Protein AF-0000000080390486 (afdb_homodimer)

Nearest PDB structures (foldseek):
  8gxs-assembly1_EA  TM=6.233E-01  e=1.167E-03  Homo sapiens
  5gpy-assembly1_A  TM=6.481E-01  e=5.503E-03  Homo sapiens
  6kf9-assembly1_G  TM=5.412E-01  e=1.495E-03  Thermococcus kodakarensis KOD1
  7nw0-assembly1_W  TM=5.546E-01  e=2.309E-03  Homo sapiens
  8s55-assembly1_W  TM=5.532E-01  e=2.614E-03  Homo sapiens

Structure (mmCIF, N/CA/C/O backbone):
data_AF-0000000080390486-model_v1
#
loop_
_entity.id
_entity.type
_entity.pdbx_description
1 polymer 'Putative transcriptional regulator'
#
loop_
_atom_site.group_PDB
_atom_site.id
_atom_site.type_symbol
_atom_site.label_atom_id
_atom_site.label_alt_id
_atom_site.label_comp_id
_atom_site.label_asym_id
_atom_site.label_entity_id
_atom_site.label_seq_id
_atom_site.pdbx_PDB_ins_code
_atom_site.Cartn_x
_atom_site.Cartn_y
_atom_site.Cartn_z
_atom_site.occupancy
_atom_site.B_iso_or_equiv
_atom_site.auth_seq_id
_atom_site.auth_comp_id
_atom_site.auth_asym_id
_atom_site.auth_atom_id
_atom_site.pdbx_PDB_model_num
ATOM 1 N N . MET A 1 1 ? -1.992 14.68 -7.879 1 49.66 1 MET A N 1
ATOM 2 C CA . MET A 1 1 ? -1.358 15.906 -8.344 1 49.66 1 MET A CA 1
ATOM 3 C C . MET A 1 1 ? 0.161 15.805 -8.258 1 49.66 1 MET A C 1
ATOM 5 O O . MET A 1 1 ? 0.701 15.336 -7.258 1 49.66 1 MET A O 1
ATOM 9 N N . ARG A 1 2 ? 0.87 15.805 -9.391 1 59.84 2 ARG A N 1
ATOM 10 C CA . ARG A 1 2 ? 2.328 15.789 -9.344 1 59.84 2 ARG A CA 1
ATOM 11 C C . ARG A 1 2 ? 2.859 16.891 -8.438 1 59.84 2 ARG A C 1
ATOM 13 O O . ARG A 1 2 ? 2.494 18.062 -8.594 1 59.84 2 ARG A O 1
ATOM 20 N N . GLU A 1 3 ? 3.328 16.516 -7.281 1 79.75 3 GLU A N 1
ATOM 21 C CA . GLU A 1 3 ? 3.902 17.531 -6.406 1 79.75 3 GLU A CA 1
ATOM 22 C C . GLU A 1 3 ? 5.016 18.312 -7.113 1 79.75 3 GLU A C 1
ATOM 24 O O . GLU A 1 3 ? 5.738 17.75 -7.941 1 79.75 3 GLU A O 1
ATOM 29 N N . LYS A 1 4 ? 4.98 19.609 -6.91 1 84.94 4 LYS A N 1
ATOM 30 C CA . LYS A 1 4 ? 5.938 20.5 -7.555 1 84.94 4 LYS A CA 1
ATOM 31 C C . LYS A 1 4 ? 7.352 20.25 -7.039 1 84.94 4 LYS A C 1
ATOM 33 O O . LYS A 1 4 ? 7.551 19.984 -5.852 1 84.94 4 LYS A O 1
ATOM 38 N N . LYS A 1 5 ? 8.266 20.359 -7.945 1 92.94 5 LYS A N 1
ATOM 39 C CA . LYS A 1 5 ? 9.68 20.25 -7.609 1 92.94 5 LYS A CA 1
ATOM 40 C C . LYS A 1 5 ? 10.141 21.453 -6.785 1 92.94 5 LYS A C 1
ATOM 42 O O . LYS A 1 5 ? 9.93 22.609 -7.184 1 92.94 5 LYS A O 1
ATOM 47 N N . PRO A 1 6 ? 10.703 21.234 -5.715 1 94.88 6 PRO A N 1
ATOM 48 C CA . PRO A 1 6 ? 11.289 22.359 -4.977 1 94.88 6 PRO A CA 1
ATOM 49 C C . PRO A 1 6 ? 12.383 23.062 -5.762 1 94.88 6 PRO A C 1
ATOM 51 O O . PRO A 1 6 ? 13.148 22.422 -6.496 1 94.88 6 PRO A O 1
ATOM 54 N N . THR A 1 7 ? 12.609 24.344 -5.527 1 89.69 7 THR A N 1
ATOM 55 C CA . THR A 1 7 ? 13.5 25.188 -6.316 1 89.69 7 THR A CA 1
ATOM 56 C C . THR A 1 7 ? 14.961 24.844 -6.02 1 89.69 7 THR A C 1
ATOM 58 O O . THR A 1 7 ? 15.82 24.984 -6.887 1 89.69 7 THR A O 1
ATOM 61 N N . GLY A 1 8 ? 15.242 24.344 -4.969 1 94.38 8 GLY A N 1
ATOM 62 C CA . GLY A 1 8 ? 16.625 24.109 -4.57 1 94.38 8 GLY A CA 1
ATOM 63 C C . GLY A 1 8 ? 17.125 22.734 -4.93 1 94.38 8 GLY A C 1
ATOM 64 O O . GLY A 1 8 ? 18.25 22.359 -4.586 1 94.38 8 GLY A O 1
ATOM 65 N N . MET A 1 9 ? 16.328 22.047 -5.711 1 95.25 9 MET A N 1
ATOM 66 C CA . MET A 1 9 ? 16.719 20.672 -5.996 1 95.25 9 MET A CA 1
ATOM 67 C C . MET A 1 9 ? 17.062 20.484 -7.473 1 95.25 9 MET A C 1
ATOM 69 O O . MET A 1 9 ? 16.375 21.031 -8.336 1 95.25 9 MET A O 1
ATOM 73 N N . SER A 1 10 ? 18.109 19.734 -7.66 1 96 10 SER A N 1
ATOM 74 C CA . SER A 1 10 ? 18.453 19.375 -9.031 1 96 10 SER A CA 1
ATOM 75 C C . SER A 1 10 ? 17.438 18.406 -9.617 1 96 10 SER A C 1
ATOM 77 O O . SER A 1 10 ? 16.609 17.844 -8.891 1 96 10 SER A O 1
ATOM 79 N N . GLU A 1 11 ? 17.516 18.219 -10.961 1 96.19 11 GLU A N 1
ATOM 80 C CA . GLU A 1 11 ? 16.641 17.25 -11.617 1 96.19 11 GLU A CA 1
ATOM 81 C C . GLU A 1 11 ? 16.891 15.836 -11.109 1 96.19 11 GLU A C 1
ATOM 83 O O . GLU A 1 11 ? 15.953 15.062 -10.906 1 96.19 11 GLU A O 1
ATOM 88 N N . LYS A 1 12 ? 18.125 15.539 -10.922 1 96.5 12 LYS A N 1
ATOM 89 C CA . LYS A 1 12 ? 18.484 14.211 -10.43 1 96.5 12 LYS A CA 1
ATOM 90 C C . LYS A 1 12 ? 17.969 13.992 -9.016 1 96.5 12 LYS A C 1
ATOM 92 O O . LYS A 1 12 ? 17.406 12.93 -8.719 1 96.5 12 LYS A O 1
ATOM 97 N N . GLU A 1 13 ? 18.125 15 -8.258 1 96.69 13 GLU A N 1
ATOM 98 C CA . GLU A 1 13 ? 17.625 14.898 -6.891 1 96.69 13 GLU A CA 1
ATOM 99 C C . GLU A 1 13 ? 16.109 14.719 -6.867 1 96.69 13 GLU A C 1
ATOM 101 O O . GLU A 1 13 ? 15.586 13.906 -6.102 1 96.69 13 GLU A O 1
ATOM 106 N N . TYR A 1 14 ? 15.477 15.469 -7.668 1 97.62 14 TYR A N 1
ATOM 107 C CA . TYR A 1 14 ? 14.023 15.406 -7.656 1 97.62 14 TYR A CA 1
ATOM 108 C C . TYR A 1 14 ? 13.531 14.078 -8.219 1 97.62 14 TYR A C 1
ATOM 110 O O . TYR A 1 14 ? 12.508 13.555 -7.785 1 97.62 14 TYR A O 1
ATOM 118 N N . GLU A 1 15 ? 14.289 13.508 -9.133 1 97.75 15 GLU A N 1
ATOM 119 C CA . GLU A 1 15 ? 13.953 12.172 -9.617 1 97.75 15 GLU A CA 1
ATOM 120 C C . GLU A 1 15 ? 14.055 11.141 -8.5 1 97.75 15 GLU A C 1
ATOM 122 O O . GLU A 1 15 ? 13.227 10.234 -8.414 1 97.75 15 GLU A O 1
ATOM 127 N N . ILE A 1 16 ? 15.008 11.281 -7.668 1 98 16 ILE A N 1
ATOM 128 C CA . ILE A 1 16 ? 15.156 10.414 -6.5 1 98 16 ILE A CA 1
ATOM 129 C C . ILE A 1 16 ? 13.914 10.523 -5.621 1 98 16 ILE A C 1
ATOM 131 O O . ILE A 1 16 ? 13.352 9.516 -5.195 1 98 16 ILE A O 1
ATOM 135 N N . VAL A 1 17 ? 13.43 11.758 -5.453 1 98.38 17 VAL A N 1
ATOM 136 C CA . VAL A 1 17 ? 12.25 12.008 -4.629 1 98.38 17 VAL A CA 1
ATOM 137 C C . VAL A 1 17 ? 11.047 11.289 -5.223 1 98.38 17 VAL A C 1
ATOM 139 O O . VAL A 1 17 ? 10.336 10.578 -4.516 1 98.38 17 VAL A O 1
ATOM 142 N N . GLU A 1 18 ? 10.891 11.414 -6.492 1 97.94 18 GLU A N 1
ATOM 143 C CA . GLU A 1 18 ? 9.734 10.828 -7.164 1 97.94 18 GLU A CA 1
ATOM 144 C C . GLU A 1 18 ? 9.758 9.305 -7.074 1 97.94 18 GLU A C 1
ATOM 146 O O . GLU A 1 18 ? 8.727 8.68 -6.836 1 97.94 18 GLU A O 1
ATOM 151 N N . LEU A 1 19 ? 10.883 8.758 -7.227 1 98.19 19 LEU A N 1
ATOM 152 C CA . LEU A 1 19 ? 11.008 7.305 -7.172 1 98.19 19 LEU A CA 1
ATOM 153 C C . LEU A 1 19 ? 10.797 6.797 -5.75 1 98.19 19 LEU A C 1
ATOM 155 O O . LEU A 1 19 ? 10.133 5.777 -5.547 1 98.19 19 LEU A O 1
ATOM 159 N N . LEU A 1 20 ? 11.273 7.508 -4.797 1 98 20 LEU A N 1
ATOM 160 C CA . LEU A 1 20 ? 11.055 7.129 -3.404 1 98 20 LEU A CA 1
ATOM 161 C C . LEU A 1 20 ? 9.578 7.207 -3.039 1 98 20 LEU A C 1
ATOM 163 O O . LEU A 1 20 ? 9.07 6.352 -2.312 1 98 20 LEU A O 1
ATOM 167 N N . ARG A 1 21 ? 8.938 8.234 -3.557 1 97.81 21 ARG A N 1
ATOM 168 C CA . ARG A 1 21 ? 7.504 8.391 -3.32 1 97.81 21 ARG A CA 1
ATOM 169 C C . ARG A 1 21 ? 6.723 7.211 -3.885 1 97.81 21 ARG A C 1
ATOM 171 O O . ARG A 1 21 ? 5.773 6.73 -3.256 1 97.81 21 ARG A O 1
ATOM 178 N N . LYS A 1 22 ? 7.137 6.73 -4.973 1 96.75 22 LYS A N 1
ATOM 179 C CA . LYS A 1 22 ? 6.488 5.578 -5.59 1 96.75 22 LYS A CA 1
ATOM 180 C C . LYS A 1 22 ? 6.719 4.309 -4.77 1 96.75 22 LYS A C 1
ATOM 182 O O . LYS A 1 22 ? 6.004 3.318 -4.938 1 96.75 22 LYS A O 1
ATOM 187 N N . LEU A 1 23 ? 7.6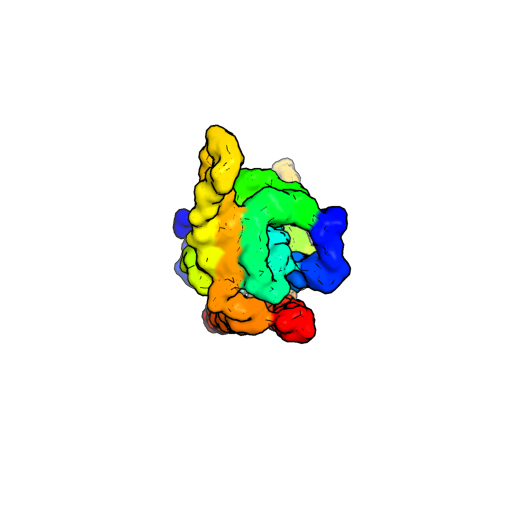99 4.332 -3.895 1 96 23 LEU A N 1
ATOM 188 C CA . LEU A 1 23 ? 7.992 3.213 -3.006 1 96 23 LEU A CA 1
ATOM 189 C C . LEU A 1 23 ? 7.328 3.408 -1.647 1 96 23 LEU A C 1
ATOM 191 O O . LEU A 1 23 ? 7.691 2.744 -0.673 1 96 23 LEU A O 1
ATOM 195 N N . ASP A 1 24 ? 6.445 4.348 -1.526 1 92.88 24 ASP A N 1
ATOM 196 C CA . ASP A 1 24 ? 5.625 4.645 -0.356 1 92.88 24 ASP A CA 1
ATOM 197 C C . ASP A 1 24 ? 6.465 5.246 0.768 1 92.88 24 ASP A C 1
ATOM 199 O O . ASP A 1 24 ? 6.191 5.012 1.947 1 92.88 24 ASP A O 1
ATOM 203 N N . ILE A 1 25 ? 7.508 5.879 0.398 1 96.94 25 ILE A N 1
ATOM 204 C CA . ILE A 1 25 ? 8.242 6.703 1.349 1 96.94 25 ILE A CA 1
ATOM 205 C C . ILE A 1 25 ? 7.598 8.086 1.443 1 96.94 25 ILE A C 1
ATOM 207 O O . ILE A 1 25 ? 7.277 8.703 0.423 1 96.94 25 ILE A O 1
ATOM 211 N N . ASN A 1 26 ? 7.34 8.453 2.674 1 96.81 26 ASN A N 1
ATOM 212 C CA . ASN A 1 26 ? 6.645 9.734 2.818 1 96.81 26 ASN A CA 1
ATOM 213 C C . ASN A 1 26 ? 7.473 10.891 2.266 1 96.81 26 ASN A C 1
ATOM 215 O O . ASN A 1 26 ? 8.695 10.797 2.184 1 96.81 26 ASN A O 1
ATOM 219 N N . ARG A 1 27 ? 6.816 11.906 1.904 1 97.62 27 ARG A N 1
ATOM 220 C CA . ARG A 1 27 ? 7.414 12.992 1.132 1 97.62 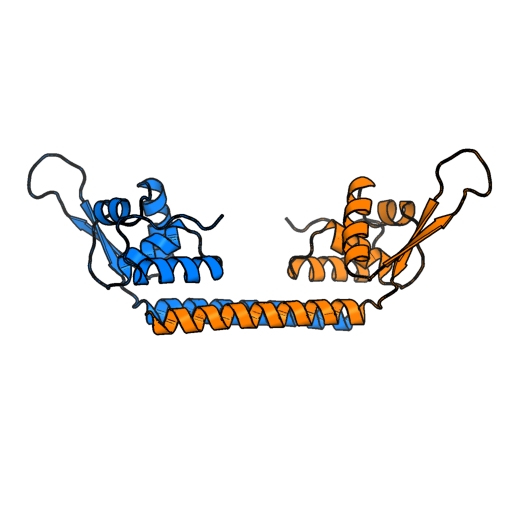27 ARG A CA 1
ATOM 221 C C . ARG A 1 27 ? 8.531 13.672 1.916 1 97.62 27 ARG A C 1
ATOM 223 O O . ARG A 1 27 ? 9.625 13.891 1.39 1 97.62 27 ARG A O 1
ATOM 230 N N . PRO A 1 28 ? 8.414 13.984 3.209 1 98.38 28 PRO A N 1
ATOM 231 C CA . PRO A 1 28 ? 9.516 14.633 3.932 1 98.38 28 PRO A CA 1
ATOM 232 C C . PRO A 1 28 ? 10.773 13.781 3.979 1 98.38 28 PRO A C 1
ATOM 234 O O . PRO A 1 28 ? 11.883 14.297 3.824 1 98.38 28 PRO A O 1
ATOM 237 N N . VAL A 1 29 ? 10.562 12.516 4.145 1 98.56 29 VAL A N 1
ATOM 238 C CA . VAL A 1 29 ? 11.703 11.609 4.191 1 98.56 29 VAL A CA 1
ATOM 239 C C . VAL A 1 29 ? 12.367 11.539 2.818 1 98.56 29 VAL A C 1
ATOM 241 O O . VAL A 1 29 ? 13.594 11.609 2.711 1 98.56 29 VAL A O 1
ATOM 244 N N . ALA A 1 30 ? 11.578 11.516 1.788 1 98.5 30 ALA A N 1
ATOM 245 C CA . ALA A 1 30 ? 12.102 11.461 0.424 1 98.5 30 ALA A CA 1
ATOM 246 C C . ALA A 1 30 ? 12.898 12.719 0.091 1 98.5 30 ALA A C 1
ATOM 248 O O . ALA A 1 30 ? 14.008 12.633 -0.444 1 98.5 30 ALA A O 1
ATOM 249 N N . LEU A 1 31 ? 12.375 13.828 0.431 1 98.5 31 LEU A N 1
ATOM 250 C CA . LEU A 1 31 ? 13.016 15.109 0.146 1 98.5 31 LEU A CA 1
ATOM 251 C C . LEU A 1 31 ? 14.328 15.242 0.911 1 98.5 31 LEU A C 1
ATOM 253 O O . LEU A 1 31 ? 15.344 15.641 0.34 1 98.5 31 LEU A O 1
ATOM 257 N N . THR A 1 32 ? 14.297 14.883 2.146 1 98.38 32 THR A N 1
ATOM 258 C CA . THR A 1 32 ? 15.5 15.023 2.963 1 98.38 32 THR A CA 1
ATOM 259 C C . THR A 1 32 ? 16.594 14.062 2.494 1 98.38 32 THR A C 1
ATOM 261 O O . THR A 1 32 ? 17.766 14.438 2.422 1 98.38 32 THR A O 1
ATOM 264 N N . LEU A 1 33 ? 16.203 12.867 2.133 1 98.12 33 LEU A N 1
ATOM 265 C CA . LEU A 1 33 ? 17.156 11.891 1.625 1 98.12 33 LEU A CA 1
ATOM 266 C C . LEU A 1 33 ? 17.797 12.383 0.331 1 98.12 33 LEU A C 1
ATOM 268 O O . LEU A 1 33 ? 19 12.227 0.134 1 98.12 33 LEU A O 1
ATOM 272 N N . ALA A 1 34 ? 16.984 12.953 -0.473 1 98 34 ALA A N 1
ATOM 273 C CA . ALA A 1 34 ? 17.5 13.492 -1.724 1 98 34 ALA A CA 1
ATOM 274 C C . ALA A 1 34 ? 18.516 14.602 -1.458 1 98 34 ALA A C 1
ATOM 276 O O . ALA A 1 34 ? 19.578 14.648 -2.098 1 98 34 ALA A O 1
ATOM 277 N N . CYS A 1 35 ? 18.25 15.43 -0.517 1 97.62 35 CYS A N 1
ATOM 278 C CA . CYS A 1 35 ? 19.156 16.5 -0.151 1 97.62 35 CYS A CA 1
ATOM 279 C C . CYS A 1 35 ? 20.5 15.945 0.332 1 97.62 35 CYS A C 1
ATOM 281 O O . CYS A 1 35 ? 21.547 16.531 0.082 1 97.62 35 CYS A O 1
ATOM 283 N N . LEU A 1 36 ? 20.422 14.781 0.949 1 97.56 36 LEU A N 1
ATOM 284 C CA . LEU A 1 36 ? 21.609 14.195 1.581 1 97.56 36 LEU A CA 1
ATOM 285 C C . LEU A 1 36 ? 22.328 13.258 0.621 1 97.56 36 LEU A C 1
ATOM 287 O O . LEU A 1 36 ? 23.406 12.758 0.931 1 97.56 36 LEU A O 1
ATOM 291 N N . SER A 1 37 ? 21.797 13.062 -0.538 1 95.75 37 SER A N 1
ATOM 292 C CA . SER A 1 37 ? 22.234 11.984 -1.423 1 95.75 37 SER A CA 1
ATOM 293 C C . SER A 1 37 ? 23.656 12.211 -1.922 1 95.75 37 SER A C 1
ATOM 295 O O . SER A 1 37 ? 24.344 11.258 -2.314 1 95.75 37 SER A O 1
ATOM 297 N N . SER A 1 38 ? 24.141 13.398 -1.883 1 91.19 38 SER A N 1
ATOM 298 C CA . SER A 1 38 ? 25.5 13.695 -2.322 1 91.19 38 SER A CA 1
ATOM 299 C C . SER A 1 38 ? 26.531 13.141 -1.344 1 91.19 38 SER A C 1
ATOM 301 O O . SER A 1 38 ? 27.703 13.008 -1.684 1 91.19 38 SER A O 1
ATOM 303 N N . GLY A 1 39 ? 26.141 12.93 -0.1 1 93.06 39 GLY A N 1
ATOM 304 C CA . GLY A 1 39 ? 27.031 12.461 0.941 1 93.06 39 GLY A CA 1
ATOM 305 C C . GLY A 1 39 ? 27.672 13.586 1.729 1 93.06 39 GLY A C 1
ATOM 306 O O . GLY A 1 39 ? 28.391 13.344 2.703 1 93.06 39 GLY A O 1
ATOM 307 N N . GLU A 1 40 ? 27.391 14.828 1.359 1 94.44 40 GLU A N 1
ATOM 308 C CA . GLU A 1 40 ? 27.984 15.977 2.043 1 94.44 40 GLU A CA 1
ATOM 309 C C . GLU A 1 40 ? 27.203 16.312 3.314 1 94.44 40 GLU A C 1
ATOM 311 O O . GLU A 1 40 ? 26.016 15.992 3.43 1 94.44 40 GLU A O 1
ATOM 316 N N . GLU A 1 41 ? 27.922 16.844 4.207 1 97.31 41 GLU A N 1
ATOM 317 C CA . GLU A 1 41 ? 27.281 17.359 5.414 1 97.31 41 GLU A CA 1
ATOM 318 C C . GLU A 1 41 ? 26.531 18.656 5.129 1 97.31 41 GLU A C 1
ATOM 320 O O . GLU A 1 41 ? 27.062 19.562 4.484 1 97.31 41 GLU A O 1
ATOM 325 N N . ILE A 1 42 ? 25.312 18.734 5.578 1 97.06 42 ILE A N 1
ATOM 326 C CA . ILE A 1 42 ? 24.5 19.906 5.309 1 97.06 42 ILE A CA 1
ATOM 327 C C . ILE A 1 42 ? 23.719 20.312 6.566 1 97.06 42 ILE A C 1
ATOM 329 O O . ILE A 1 42 ? 23.484 19.469 7.438 1 97.06 42 ILE A O 1
ATOM 333 N N . THR A 1 43 ? 23.359 21.609 6.637 1 96.81 43 THR A N 1
ATOM 334 C CA . THR A 1 43 ? 22.641 22.109 7.809 1 96.81 43 THR A CA 1
ATOM 335 C C . THR A 1 43 ? 21.141 21.906 7.637 1 96.81 43 THR A C 1
ATOM 337 O O . THR A 1 43 ? 20.656 21.75 6.516 1 96.81 43 THR A O 1
ATOM 340 N N . SER A 1 44 ? 20.406 21.953 8.75 1 96.5 44 SER A N 1
ATOM 341 C CA . SER A 1 44 ? 18.938 21.922 8.719 1 96.5 44 SER A CA 1
ATOM 342 C C . SER A 1 44 ? 18.391 23.047 7.852 1 96.5 44 SER A C 1
ATOM 344 O O . SER A 1 44 ? 17.469 22.828 7.066 1 96.5 44 SER A O 1
ATOM 346 N N . ARG A 1 45 ? 19.031 24.141 7.922 1 95.94 45 ARG A N 1
ATOM 347 C CA . ARG A 1 45 ? 18.594 25.312 7.168 1 95.94 45 ARG A CA 1
ATOM 348 C C . ARG A 1 45 ? 18.719 25.078 5.664 1 95.94 45 ARG A C 1
ATOM 350 O O . ARG A 1 45 ? 17.828 25.453 4.895 1 95.94 45 ARG A O 1
ATOM 357 N N . GLU A 1 46 ? 19.781 24.516 5.316 1 97.06 46 GLU A N 1
ATOM 358 C CA . GLU A 1 46 ? 20 24.219 3.902 1 97.06 46 GLU A CA 1
ATOM 359 C C . GLU A 1 46 ? 18.969 23.219 3.391 1 97.06 46 GLU A C 1
ATOM 361 O O . GLU A 1 46 ? 18.469 23.344 2.271 1 97.06 46 GLU A O 1
ATOM 366 N N . ILE A 1 47 ? 18.609 22.281 4.215 1 98 47 ILE A N 1
ATOM 367 C CA . ILE A 1 47 ? 17.609 21.297 3.834 1 98 47 ILE A CA 1
ATOM 368 C C . ILE A 1 47 ? 16.25 21.984 3.654 1 98 47 ILE A C 1
ATOM 370 O O . ILE A 1 47 ? 15.547 21.734 2.674 1 98 47 ILE A O 1
ATOM 374 N N . GLU A 1 48 ? 15.914 22.844 4.582 1 98.06 48 GLU A N 1
ATOM 375 C CA . GLU A 1 48 ? 14.672 23.609 4.469 1 98.06 48 GLU A CA 1
ATOM 376 C C . GLU A 1 48 ? 14.625 24.391 3.16 1 98.06 48 GLU A C 1
ATOM 378 O O . GLU A 1 48 ? 13.648 24.312 2.416 1 98.06 48 GLU A O 1
ATOM 383 N N . LYS A 1 49 ? 15.727 24.984 2.859 1 97.44 49 LYS A N 1
ATOM 384 C CA . LYS A 1 49 ? 15.812 25.828 1.671 1 97.44 49 LYS A CA 1
ATOM 385 C C . LYS A 1 49 ? 15.719 25 0.397 1 97.44 49 LYS A C 1
ATOM 387 O O . LYS A 1 49 ? 14.969 25.328 -0.518 1 97.44 49 LYS A O 1
ATOM 392 N N . ASN A 1 50 ? 16.406 23.922 0.364 1 96.88 50 ASN A N 1
ATOM 393 C CA . ASN A 1 50 ? 16.5 23.094 -0.841 1 96.88 50 ASN A CA 1
ATOM 394 C C . ASN A 1 50 ? 15.219 22.312 -1.08 1 96.88 50 ASN A C 1
ATOM 396 O O . ASN A 1 50 ? 14.836 22.062 -2.227 1 96.88 50 ASN A O 1
ATOM 400 N N . SER A 1 51 ? 14.516 21.953 0.008 1 97.62 51 SER A N 1
ATOM 401 C CA . SER A 1 51 ? 13.391 21.031 -0.09 1 97.62 51 SER A CA 1
ATOM 402 C C . SER A 1 51 ? 12.062 21.766 0.059 1 97.62 51 SER A C 1
ATOM 404 O O . SER A 1 51 ? 11 21.203 -0.23 1 97.62 51 SER A O 1
ATOM 406 N N . SER A 1 52 ? 12.07 22.953 0.621 1 97.25 52 SER A N 1
ATOM 407 C CA . SER A 1 52 ? 10.891 23.75 0.939 1 97.25 52 SER A CA 1
ATOM 408 C C . SER A 1 52 ? 10.102 23.141 2.088 1 97.25 52 SER A C 1
ATOM 410 O O . SER A 1 52 ? 8.891 23.375 2.209 1 97.25 52 SER A O 1
ATOM 412 N N . LEU A 1 53 ? 10.75 22.297 2.824 1 98.25 53 LEU A N 1
ATOM 413 C CA . LEU A 1 53 ? 10.148 21.75 4.035 1 98.25 53 LEU A CA 1
ATOM 414 C C . LEU A 1 53 ? 10.273 22.734 5.195 1 98.25 53 LEU A C 1
ATOM 416 O O . LEU A 1 53 ? 11.234 23.5 5.27 1 98.25 53 LEU A O 1
ATOM 420 N N . ARG A 1 54 ? 9.258 22.625 6.129 1 98 54 ARG A N 1
ATOM 421 C CA . ARG A 1 54 ? 9.375 23.328 7.402 1 98 54 ARG A CA 1
ATOM 422 C C . ARG A 1 54 ? 10.234 22.547 8.391 1 98 54 ARG A C 1
ATOM 424 O O . ARG A 1 54 ? 10.398 21.344 8.242 1 98 54 ARG A O 1
ATOM 431 N N . GLN A 1 55 ? 10.633 23.297 9.32 1 96.81 55 GLN A N 1
ATOM 432 C CA . GLN A 1 55 ? 11.555 22.719 10.297 1 96.81 55 GLN A CA 1
ATOM 433 C C . GLN A 1 55 ? 10.945 21.516 10.992 1 96.81 55 GLN A C 1
ATOM 435 O O . GLN A 1 55 ? 11.602 20.484 11.148 1 96.81 55 GLN A O 1
ATOM 440 N N . PRO A 1 56 ? 9.711 21.531 11.391 1 97.75 56 PRO A N 1
ATOM 441 C CA . PRO A 1 56 ? 9.148 20.359 12.055 1 97.75 56 PRO A CA 1
ATOM 442 C C . PRO A 1 56 ? 9.125 19.125 11.148 1 97.75 56 PRO A C 1
ATOM 444 O O . PRO A 1 56 ? 9.297 18 11.617 1 97.75 56 PRO A O 1
ATOM 447 N N . GLU A 1 57 ? 8.914 19.344 9.859 1 98.31 57 GLU A N 1
ATOM 448 C CA . GLU A 1 57 ? 8.906 18.25 8.891 1 98.31 57 GLU A CA 1
ATOM 449 C C . GLU A 1 57 ? 10.305 17.656 8.719 1 98.31 57 GLU A C 1
ATOM 451 O O . GLU A 1 57 ? 10.461 16.438 8.664 1 98.31 57 GLU A O 1
ATOM 456 N N . VAL A 1 58 ? 11.266 18.578 8.703 1 98.25 58 VAL A N 1
ATOM 457 C CA . VAL A 1 58 ? 12.648 18.109 8.617 1 98.25 58 VAL A CA 1
ATOM 458 C C . VAL A 1 58 ? 12.984 17.281 9.852 1 98.25 58 VAL A C 1
ATOM 460 O O . VAL A 1 58 ? 13.594 16.203 9.742 1 98.25 58 VAL A O 1
ATOM 463 N N . SER A 1 59 ? 12.555 17.719 10.938 1 97.25 59 SER A N 1
ATOM 464 C CA . SER A 1 59 ? 12.836 17.047 12.203 1 97.25 59 SER A CA 1
ATOM 465 C C . SER A 1 59 ? 12.25 15.641 12.219 1 97.25 59 SER A C 1
ATOM 467 O O . SER A 1 59 ? 12.922 14.688 12.602 1 97.25 59 SER A O 1
ATOM 469 N N . ILE A 1 60 ? 11.078 15.523 11.812 1 98.06 60 ILE A N 1
ATOM 470 C CA . ILE A 1 60 ? 10.406 14.227 11.781 1 98.06 60 ILE A CA 1
ATOM 471 C C . ILE A 1 60 ? 11.117 13.305 10.797 1 98.06 60 ILE A C 1
ATOM 473 O O . ILE A 1 60 ? 11.359 12.133 11.094 1 98.06 60 ILE A O 1
ATOM 477 N N . ALA A 1 61 ? 11.484 13.844 9.664 1 98.5 61 ALA A N 1
ATOM 478 C CA . ALA A 1 61 ? 12.195 13.062 8.656 1 98.5 61 ALA A CA 1
ATOM 479 C C . ALA A 1 61 ? 13.539 12.586 9.18 1 98.5 61 ALA A C 1
ATOM 481 O O . ALA A 1 61 ? 13.922 11.43 8.969 1 98.5 61 ALA A O 1
ATOM 482 N N . MET A 1 62 ? 14.195 13.406 9.922 1 98 62 MET A N 1
ATOM 483 C CA . MET A 1 62 ? 15.508 13.062 10.445 1 98 62 MET A CA 1
ATOM 484 C C . MET A 1 62 ? 15.406 11.984 11.516 1 98 62 MET A C 1
ATOM 486 O O . MET A 1 62 ? 16.281 11.125 11.617 1 98 62 MET A O 1
ATOM 490 N N . ARG A 1 63 ? 14.391 12.07 12.242 1 97.62 63 ARG A N 1
ATOM 491 C CA . ARG A 1 63 ? 14.172 11.016 13.227 1 97.62 63 ARG A CA 1
ATOM 492 C C . ARG A 1 63 ? 14 9.664 12.547 1 97.62 63 ARG A C 1
ATOM 494 O O . ARG A 1 63 ? 14.586 8.664 12.977 1 97.62 63 ARG A O 1
ATOM 501 N N . TYR A 1 64 ? 13.234 9.664 11.547 1 98 64 TYR A N 1
ATOM 502 C CA . TYR A 1 64 ? 13.047 8.438 10.781 1 98 64 TYR A CA 1
ATOM 503 C C . TYR A 1 64 ? 14.375 7.914 10.242 1 98 64 TYR A C 1
ATOM 505 O O . TYR A 1 64 ? 14.672 6.723 10.367 1 98 64 TYR A O 1
ATOM 513 N N . LEU A 1 65 ? 15.203 8.781 9.633 1 98.25 65 LEU A N 1
ATOM 514 C CA . LEU A 1 65 ? 16.484 8.391 9.07 1 98.25 65 LEU A CA 1
ATOM 515 C C . LEU A 1 65 ? 17.438 7.906 10.156 1 98.25 65 LEU A C 1
ATOM 517 O O . LEU A 1 65 ? 18.172 6.934 9.961 1 98.25 65 LEU A O 1
ATOM 521 N N . LYS A 1 66 ? 17.375 8.594 11.242 1 97.94 66 LYS A N 1
ATOM 522 C CA . LYS A 1 66 ? 18.234 8.219 12.367 1 97.94 66 LYS A CA 1
ATOM 523 C C . LYS A 1 66 ? 17.844 6.848 12.914 1 97.94 66 LYS A C 1
ATOM 525 O O . LYS A 1 66 ? 18.703 6.012 13.188 1 97.94 66 LYS A O 1
ATOM 530 N N . ASP A 1 67 ? 16.578 6.621 13.039 1 97.25 67 ASP A N 1
ATOM 531 C CA . ASP A 1 67 ? 16.062 5.348 13.547 1 97.25 67 ASP A CA 1
ATOM 532 C C . ASP A 1 67 ? 16.484 4.191 12.633 1 97.25 67 ASP A C 1
ATOM 534 O O . ASP A 1 67 ? 16.609 3.053 13.086 1 97.25 67 ASP A O 1
ATOM 538 N N . ASN A 1 68 ? 16.766 4.531 11.383 1 97.12 68 ASN A N 1
ATOM 539 C CA . ASN A 1 68 ? 17.203 3.521 10.43 1 97.12 68 ASN A CA 1
ATOM 540 C C . ASN A 1 68 ? 18.719 3.494 10.297 1 97.12 68 ASN A C 1
ATOM 542 O O . ASN A 1 68 ? 19.266 2.805 9.438 1 97.12 68 ASN A O 1
ATOM 546 N N . ASN A 1 69 ? 19.422 4.293 11.008 1 97.44 69 ASN A N 1
ATOM 547 C CA . ASN A 1 69 ? 20.875 4.391 11.016 1 97.44 69 ASN A CA 1
ATOM 548 C C . ASN A 1 69 ? 21.406 4.863 9.672 1 97.44 69 ASN A C 1
ATOM 550 O O . ASN A 1 69 ? 22.438 4.371 9.203 1 97.44 69 ASN A O 1
ATOM 554 N N . TRP A 1 70 ? 20.719 5.758 9.109 1 98.31 70 TRP A N 1
ATOM 555 C CA . TRP A 1 70 ? 21.125 6.246 7.797 1 98.31 70 TRP A CA 1
ATOM 556 C C . TRP A 1 70 ? 21.844 7.59 7.914 1 98.31 70 TRP A C 1
ATOM 558 O O . TRP A 1 70 ? 22.625 7.961 7.035 1 98.31 70 TRP A O 1
ATOM 568 N N . VAL A 1 71 ? 21.641 8.312 9.008 1 98.44 71 VAL A N 1
ATOM 569 C CA . VAL A 1 71 ? 22.141 9.68 9.109 1 98.44 71 VAL A CA 1
ATOM 570 C C . VAL A 1 71 ? 22.844 9.875 10.453 1 98.44 71 VAL A C 1
ATOM 572 O O . VAL A 1 71 ? 22.469 9.258 11.453 1 98.44 71 VAL A O 1
ATOM 575 N N . ASP A 1 72 ? 23.812 10.656 10.43 1 97.44 72 ASP A N 1
ATOM 576 C CA . ASP A 1 72 ? 24.438 11.203 11.633 1 97.44 72 ASP A CA 1
ATOM 577 C C . ASP A 1 72 ? 24.016 12.656 11.844 1 97.44 72 ASP A C 1
ATOM 579 O O . ASP A 1 72 ? 23.891 13.422 10.883 1 97.44 72 ASP A O 1
ATOM 583 N N . ILE A 1 73 ? 23.797 12.969 13.055 1 96.5 73 ILE A N 1
ATOM 584 C CA . ILE A 1 73 ? 23.391 14.32 13.43 1 96.5 73 ILE A CA 1
ATOM 585 C C . ILE A 1 73 ? 24.422 14.906 14.406 1 96.5 73 ILE A C 1
ATOM 587 O O . ILE A 1 73 ? 24.719 14.305 15.438 1 96.5 73 ILE A O 1
ATOM 591 N N . ARG A 1 74 ? 24.938 16 14.008 1 95.19 74 ARG A N 1
ATOM 592 C CA . ARG A 1 74 ? 25.859 16.734 14.867 1 95.19 74 ARG A CA 1
ATOM 593 C C . ARG A 1 74 ? 25.359 18.156 15.125 1 95.19 74 ARG A C 1
ATOM 595 O O . ARG A 1 74 ? 24.531 18.672 14.375 1 95.19 74 ARG A O 1
ATOM 602 N N . GLU A 1 75 ? 25.797 18.719 16.234 1 94.69 75 GLU A N 1
ATOM 603 C CA . GLU A 1 75 ? 25.484 20.109 16.562 1 94.69 75 GLU A CA 1
ATOM 604 C C . GLU A 1 75 ? 26.75 20.938 16.688 1 94.69 75 GLU A C 1
ATOM 606 O O . GLU A 1 75 ? 27.766 20.469 17.203 1 94.69 75 GLU A O 1
ATOM 611 N N . GLU A 1 76 ? 26.688 22.078 16.078 1 92.25 76 GLU A N 1
ATOM 612 C CA . GLU A 1 76 ? 27.812 23.016 16.188 1 92.25 76 GLU A CA 1
ATOM 613 C C . GLU A 1 76 ? 27.359 24.344 16.766 1 92.25 76 GLU A C 1
ATOM 615 O O . GLU A 1 76 ? 26.359 24.906 16.344 1 92.25 76 GLU A O 1
ATOM 620 N N . LYS A 1 77 ? 28.172 24.719 17.781 1 88.38 77 LYS A N 1
ATOM 621 C CA . LYS A 1 77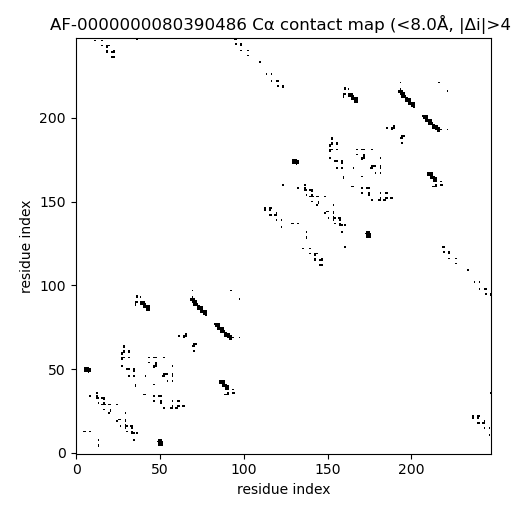 ? 27.891 26.016 18.375 1 88.38 77 LYS A CA 1
ATOM 622 C C . LYS A 1 77 ? 28.094 27.141 17.375 1 88.38 77 LYS A C 1
ATOM 624 O O . LYS A 1 77 ? 29.031 27.094 16.562 1 88.38 77 LYS A O 1
ATOM 629 N N . LYS A 1 78 ? 27.203 28 17.516 1 81.94 78 LYS A N 1
ATOM 630 C CA . LYS A 1 78 ? 27.406 29.156 16.641 1 81.94 78 LYS A CA 1
ATOM 631 C C . LYS A 1 78 ? 28.641 29.938 17.047 1 81.94 78 LYS A C 1
ATOM 633 O O . LYS A 1 78 ? 28.906 30.141 18.25 1 81.94 78 LYS A O 1
ATOM 638 N N . THR A 1 79 ? 29.734 30.016 16.141 1 71.75 79 THR A N 1
ATOM 639 C CA . THR A 1 79 ? 30.984 30.703 16.438 1 71.75 79 THR A CA 1
ATOM 640 C C . THR A 1 79 ? 30.703 32.094 17.031 1 71.75 79 THR A C 1
ATOM 642 O O . THR A 1 79 ? 31.406 32.531 17.953 1 71.75 79 THR A O 1
ATOM 645 N N . GLU A 1 80 ? 29.859 32.844 16.422 1 67.44 80 GLU A N 1
ATOM 646 C CA . GLU A 1 80 ? 29.578 34.188 16.875 1 67.44 80 GLU A CA 1
ATOM 647 C C . GLU A 1 80 ? 28.094 34.344 17.188 1 67.44 80 GLU A C 1
ATOM 649 O O . GLU A 1 80 ? 27.234 33.906 16.422 1 67.44 80 GLU A O 1
ATOM 654 N N . GLY A 1 81 ? 27.766 35 18.438 1 65.44 81 GLY A N 1
ATOM 655 C CA . GLY A 1 81 ? 26.438 35.469 18.75 1 65.44 81 GLY A CA 1
ATOM 656 C C . GLY A 1 81 ? 25.656 34.5 19.625 1 65.44 81 GLY A C 1
ATOM 657 O O . GLY A 1 81 ? 26.156 33.438 20.016 1 65.44 81 GLY A O 1
ATOM 658 N N . LYS A 1 82 ? 24.656 34.938 20.094 1 74.56 82 LYS A N 1
ATOM 659 C CA . LYS A 1 82 ? 23.656 34.281 20.922 1 74.56 82 LYS A CA 1
ATOM 660 C C . LYS A 1 82 ? 22.734 33.406 20.062 1 74.56 82 LYS A C 1
ATOM 662 O O . LYS A 1 82 ? 22.5 33.719 18.891 1 74.56 82 LYS A O 1
ATOM 667 N N . GLY A 1 83 ? 22.656 32.156 20.172 1 80.44 83 GLY A N 1
ATOM 668 C CA . GLY A 1 83 ? 21.641 31.406 19.484 1 80.44 83 GLY A CA 1
ATOM 669 C C . GLY A 1 83 ? 21.781 29.906 19.656 1 80.44 83 GLY A C 1
ATOM 670 O O . GLY A 1 83 ? 22.75 29.438 20.281 1 80.44 83 GLY A O 1
ATOM 671 N N . ARG A 1 84 ? 20.766 29.312 19.156 1 87.25 84 ARG A N 1
ATOM 672 C CA . ARG A 1 84 ? 20.734 27.859 19.25 1 87.25 84 ARG A CA 1
ATOM 673 C C . ARG A 1 84 ? 21.797 27.234 18.359 1 87.25 84 ARG A C 1
ATOM 675 O O . ARG A 1 84 ? 22.125 27.766 17.297 1 87.25 84 ARG A O 1
ATOM 682 N N . PRO A 1 85 ? 22.406 26.188 18.844 1 91.94 85 PRO A N 1
ATOM 683 C CA . PRO A 1 85 ? 23.359 25.469 17.984 1 91.94 85 PRO A CA 1
ATOM 684 C C . PRO A 1 85 ? 22.75 25.078 16.641 1 91.94 85 PRO A C 1
ATOM 686 O O . PRO A 1 85 ? 21.547 24.891 16.531 1 91.94 85 PRO A O 1
ATOM 689 N N . VAL A 1 86 ? 23.641 25 15.648 1 92.88 86 VAL A N 1
ATOM 690 C CA . VAL A 1 86 ? 23.234 24.594 14.305 1 92.88 86 VAL A CA 1
ATOM 691 C C . VAL A 1 86 ? 23.344 23.078 14.172 1 92.88 86 VAL A C 1
ATOM 693 O O . VAL A 1 86 ? 24.344 22.484 14.555 1 92.88 86 VAL A O 1
ATOM 696 N N . LYS A 1 87 ? 22.266 22.516 13.641 1 95.44 87 LYS A N 1
ATOM 697 C CA . LYS A 1 87 ? 22.297 21.078 13.383 1 95.44 87 LYS A CA 1
ATOM 698 C C . LYS A 1 87 ? 22.875 20.781 12.008 1 95.44 87 LYS A C 1
ATOM 700 O O . LYS A 1 87 ? 22.531 21.438 11.023 1 95.44 87 LYS A O 1
ATOM 705 N N . LEU A 1 88 ? 23.766 19.734 12.031 1 97.25 88 LEU A N 1
ATOM 706 C CA . LEU A 1 88 ? 24.375 19.25 10.797 1 97.25 88 LEU A CA 1
ATOM 707 C C . LEU A 1 88 ? 24.047 17.781 10.578 1 97.25 88 LEU A C 1
ATOM 709 O O . LEU A 1 88 ? 24.047 16.984 11.516 1 97.25 88 LEU A O 1
ATOM 713 N N . TYR A 1 89 ? 23.781 17.469 9.258 1 98.12 89 TYR A N 1
ATOM 714 C CA . TYR A 1 89 ? 23.375 16.109 8.898 1 98.12 89 TYR A CA 1
ATOM 715 C C . TYR A 1 89 ? 24.25 15.555 7.793 1 98.12 89 TYR A C 1
ATOM 717 O O . TYR A 1 89 ? 24.625 16.266 6.863 1 98.12 89 TYR A O 1
ATOM 725 N N . ARG A 1 90 ? 24.547 14.281 7.902 1 97.75 90 ARG A N 1
ATOM 726 C CA . ARG A 1 90 ? 25.25 13.57 6.848 1 97.75 90 ARG A CA 1
ATOM 727 C C . ARG A 1 90 ? 24.828 12.102 6.797 1 97.75 90 ARG A C 1
ATOM 729 O O . ARG A 1 90 ? 24.641 11.469 7.84 1 97.75 90 ARG A O 1
ATOM 736 N N . LEU A 1 91 ? 24.75 11.594 5.566 1 97.56 91 LEU A N 1
ATOM 737 C CA . LEU A 1 91 ? 24.484 10.164 5.434 1 97.56 91 LEU A CA 1
ATOM 738 C C . LEU A 1 91 ? 25.656 9.352 5.961 1 97.56 91 LEU A C 1
ATOM 740 O O . LEU A 1 91 ? 26.812 9.633 5.641 1 97.56 91 LEU A O 1
ATOM 744 N N . VAL A 1 92 ? 25.359 8.406 6.797 1 97.44 92 VAL A N 1
ATOM 745 C CA . VAL A 1 92 ? 26.391 7.484 7.25 1 97.44 92 VAL A CA 1
ATOM 746 C C . VAL A 1 92 ? 26.281 6.16 6.496 1 97.44 92 VAL A C 1
ATOM 748 O O . VAL A 1 92 ? 27.188 5.336 6.531 1 97.44 92 VAL A O 1
ATOM 751 N N . THR A 1 93 ? 25.172 5.91 5.891 1 97.25 93 THR A N 1
ATOM 752 C CA . THR A 1 93 ? 24.906 4.816 4.961 1 97.25 93 THR A CA 1
ATOM 753 C C . THR A 1 93 ? 24.75 5.344 3.537 1 97.25 93 THR A C 1
ATOM 755 O O . THR A 1 93 ? 23.891 6.199 3.279 1 97.25 93 THR A O 1
ATOM 758 N N . PRO A 1 94 ? 25.625 4.844 2.66 1 95.19 94 PRO A N 1
ATOM 759 C CA . PRO A 1 94 ? 25.5 5.332 1.284 1 95.19 94 PRO A CA 1
ATOM 760 C C . PRO A 1 94 ? 24.109 5.105 0.706 1 95.19 94 PRO A C 1
ATOM 762 O O . PRO A 1 94 ? 23.438 4.141 1.07 1 95.19 94 PRO A O 1
ATOM 765 N N . LEU A 1 95 ? 23.688 5.969 -0.195 1 96 95 LEU A N 1
ATOM 766 C CA . LEU A 1 95 ? 22.344 5.895 -0.784 1 96 95 LEU A CA 1
ATOM 767 C C . LEU A 1 95 ? 22.125 4.539 -1.442 1 96 95 LEU A C 1
ATOM 769 O O . LEU A 1 95 ? 21.031 3.969 -1.339 1 96 95 LEU A O 1
ATOM 773 N N . GLU A 1 96 ? 23.141 4.027 -2.105 1 95.5 96 GLU A N 1
ATOM 774 C CA . GLU A 1 96 ? 23.016 2.732 -2.764 1 95.5 96 GLU A CA 1
ATOM 775 C C . GLU A 1 96 ? 22.641 1.642 -1.765 1 95.5 96 GLU A C 1
ATOM 777 O O . GLU A 1 96 ? 21.859 0.744 -2.08 1 95.5 96 GLU A O 1
ATOM 782 N N . ASP A 1 97 ? 23.203 1.732 -0.598 1 97.38 97 ASP A N 1
ATOM 783 C CA . ASP A 1 97 ? 22.906 0.752 0.44 1 97.38 97 ASP A CA 1
ATOM 784 C C . ASP A 1 97 ? 21.5 0.967 1.008 1 97.38 97 ASP A C 1
ATOM 786 O O . ASP A 1 97 ? 20.812 0.005 1.351 1 97.38 97 ASP A O 1
ATOM 790 N N . ILE A 1 98 ? 21.125 2.197 1.124 1 97.94 98 ILE A N 1
ATOM 791 C CA . ILE A 1 98 ? 19.766 2.52 1.566 1 97.94 98 ILE A CA 1
ATOM 792 C C . ILE A 1 98 ? 18.75 1.943 0.582 1 97.94 98 ILE A C 1
ATOM 794 O O . ILE A 1 98 ? 17.797 1.282 0.985 1 97.94 98 ILE A O 1
ATOM 798 N N . VAL A 1 99 ? 19 2.119 -0.653 1 97.88 99 VAL A N 1
ATOM 799 C CA . VAL A 1 99 ? 18.125 1.606 -1.695 1 97.88 99 VAL A CA 1
ATOM 800 C C . VAL A 1 99 ? 18.062 0.082 -1.619 1 97.88 99 VAL A C 1
ATOM 802 O O . VAL A 1 99 ? 17 -0.511 -1.767 1 97.88 99 VAL A O 1
ATOM 805 N N . GLN A 1 100 ? 19.188 -0.495 -1.343 1 97.62 100 GLN A N 1
ATOM 806 C CA . GLN A 1 100 ? 19.234 -1.946 -1.198 1 97.62 100 GLN A CA 1
ATOM 807 C C . GLN A 1 100 ? 18.391 -2.41 -0.018 1 97.62 100 GLN A C 1
ATOM 809 O O . GLN A 1 100 ? 17.703 -3.428 -0.104 1 97.62 100 GLN A O 1
ATOM 814 N N . SER A 1 101 ? 18.5 -1.705 1.05 1 97.38 101 SER A N 1
ATOM 815 C CA . SER A 1 101 ? 17.688 -2.051 2.215 1 97.38 101 SER A CA 1
ATOM 816 C C . SER A 1 101 ? 16.203 -1.917 1.916 1 97.38 101 SER A C 1
ATOM 818 O O . SER A 1 101 ? 15.406 -2.752 2.34 1 97.38 101 SER A O 1
ATOM 820 N N . ILE A 1 102 ? 15.828 -0.913 1.189 1 97.19 102 ILE A N 1
ATOM 821 C CA . ILE A 1 102 ? 14.445 -0.708 0.78 1 97.19 102 ILE A CA 1
ATOM 822 C C . ILE A 1 102 ? 13.992 -1.867 -0.106 1 97.19 102 ILE A C 1
ATOM 824 O O . ILE A 1 102 ? 12.891 -2.393 0.064 1 97.19 102 ILE A O 1
ATOM 828 N N . GLU A 1 103 ? 14.898 -2.219 -1.007 1 98 103 GLU A N 1
ATOM 829 C CA . GLU A 1 103 ? 14.602 -3.344 -1.888 1 98 103 GLU A CA 1
ATOM 830 C C . GLU A 1 103 ? 14.32 -4.613 -1.087 1 98 103 GLU A C 1
ATOM 832 O O . GLU A 1 103 ? 13.359 -5.332 -1.369 1 98 103 GLU A O 1
ATOM 837 N N . GLN A 1 104 ? 15.133 -4.836 -0.121 1 97.88 104 GLN A N 1
ATOM 838 C CA . GLN A 1 104 ? 14.961 -6.031 0.696 1 97.88 104 GLN A CA 1
ATOM 839 C C . GLN A 1 104 ? 13.625 -6.012 1.431 1 97.88 104 GLN A C 1
ATOM 841 O O . GLN A 1 104 ? 12.953 -7.043 1.549 1 97.88 104 GLN A O 1
ATOM 846 N N . ARG A 1 105 ? 13.281 -4.883 1.878 1 96.62 105 ARG A N 1
ATOM 847 C CA . ARG A 1 105 ? 11.992 -4.75 2.551 1 96.62 105 ARG A CA 1
ATOM 848 C C . ARG A 1 105 ? 10.836 -5.016 1.586 1 96.62 105 ARG A C 1
ATOM 850 O O . ARG A 1 105 ? 9.891 -5.723 1.926 1 96.62 105 ARG A O 1
ATOM 857 N N . VAL A 1 106 ? 10.938 -4.488 0.424 1 96.81 106 VAL A N 1
ATOM 858 C CA . VAL A 1 106 ? 9.906 -4.664 -0.595 1 96.81 106 VAL A CA 1
ATOM 859 C C . VAL A 1 106 ? 9.773 -6.141 -0.953 1 96.81 106 VAL A C 1
ATOM 861 O O . VAL A 1 106 ? 8.664 -6.66 -1.088 1 96.81 106 VAL A O 1
ATOM 864 N N . LEU A 1 107 ? 10.875 -6.863 -1.072 1 96.75 107 LEU A N 1
ATOM 865 C CA . LEU A 1 107 ? 10.875 -8.273 -1.432 1 96.75 107 LEU A CA 1
ATOM 866 C C . LEU A 1 107 ? 10.234 -9.117 -0.33 1 96.75 107 LEU A C 1
ATOM 868 O O . LEU A 1 107 ? 9.477 -10.039 -0.613 1 96.75 107 LEU A O 1
ATOM 872 N N . LEU A 1 108 ? 10.531 -8.727 0.886 1 97.12 108 LEU A N 1
ATOM 873 C CA . LEU A 1 108 ? 9.938 -9.43 2.016 1 97.12 108 LEU A CA 1
ATOM 874 C C . LEU A 1 108 ? 8.43 -9.234 2.047 1 97.12 108 LEU A C 1
ATOM 876 O O . LEU A 1 108 ? 7.676 -10.188 2.244 1 97.12 108 LEU A O 1
ATOM 880 N N . GLU A 1 109 ? 7.984 -8 1.856 1 96.06 109 GLU A N 1
ATOM 881 C CA . GLU A 1 109 ? 6.559 -7.699 1.825 1 96.06 109 GLU A CA 1
ATOM 882 C C . GLU A 1 109 ? 5.859 -8.445 0.691 1 96.06 109 GLU A C 1
ATOM 884 O O . GLU A 1 109 ? 4.738 -8.922 0.855 1 96.06 109 GLU A O 1
ATOM 889 N N . SER A 1 110 ? 6.52 -8.461 -0.472 1 96.19 110 SER A N 1
ATOM 890 C CA . SER A 1 110 ? 5.965 -9.164 -1.623 1 96.19 110 SER A CA 1
ATOM 891 C C . SER A 1 110 ? 5.777 -10.648 -1.326 1 96.19 110 SER A C 1
ATOM 893 O O . SER A 1 110 ? 4.762 -11.242 -1.702 1 96.19 110 SER A O 1
ATOM 895 N N . ARG A 1 111 ? 6.719 -11.242 -0.649 1 96.94 111 ARG A N 1
ATOM 896 C CA . ARG A 1 111 ? 6.621 -12.648 -0.278 1 96.94 111 ARG A CA 1
ATOM 897 C C . ARG A 1 111 ? 5.449 -12.883 0.672 1 96.94 111 ARG A C 1
ATOM 899 O O . ARG A 1 111 ? 4.73 -13.875 0.548 1 96.94 111 ARG A O 1
ATOM 906 N N . TYR A 1 112 ? 5.285 -12 1.601 1 97.44 112 TYR A N 1
ATOM 907 C CA . TYR A 1 112 ? 4.176 -12.094 2.543 1 97.44 112 TYR A CA 1
ATOM 908 C C . TYR A 1 112 ? 2.838 -12.031 1.816 1 97.44 112 TYR A C 1
ATOM 910 O O . TYR A 1 112 ? 1.937 -12.828 2.1 1 97.44 112 TYR A O 1
ATOM 918 N N . VAL A 1 113 ? 2.744 -11.133 0.842 1 97.56 113 VAL A N 1
ATOM 919 C CA . VAL A 1 113 ? 1.523 -10.961 0.063 1 97.56 113 VAL A CA 1
ATOM 920 C C . VAL A 1 113 ? 1.237 -12.219 -0.744 1 97.56 113 VAL A C 1
ATOM 922 O O . VAL A 1 113 ? 0.108 -12.719 -0.755 1 97.56 113 VAL A O 1
ATOM 925 N N . LEU A 1 114 ? 2.244 -12.812 -1.382 1 96.88 114 LEU A N 1
ATOM 926 C CA . LEU A 1 114 ? 2.078 -14.016 -2.197 1 96.88 114 LEU A CA 1
ATOM 927 C C . LEU A 1 114 ? 1.692 -15.211 -1.332 1 96.88 114 LEU A C 1
ATOM 929 O O . LEU A 1 114 ? 0.913 -16.062 -1.76 1 96.88 114 LEU A O 1
ATOM 933 N N . ASN A 1 115 ? 2.219 -15.227 -0.147 1 97.88 115 ASN A N 1
ATOM 934 C CA . ASN A 1 115 ? 1.821 -16.266 0.792 1 97.88 115 ASN A CA 1
ATOM 935 C C . ASN A 1 115 ? 0.339 -16.172 1.141 1 97.88 115 ASN A C 1
ATOM 937 O O . ASN A 1 115 ? -0.348 -17.203 1.229 1 97.88 115 ASN A O 1
ATOM 941 N N . ASN A 1 116 ? -0.089 -14.977 1.391 1 97.75 116 ASN A N 1
ATOM 942 C CA . ASN A 1 116 ? -1.504 -14.773 1.682 1 97.75 116 ASN A CA 1
ATOM 943 C C . ASN A 1 116 ? -2.383 -15.18 0.502 1 97.75 116 ASN A C 1
ATOM 945 O O . ASN A 1 116 ? -3.463 -15.742 0.692 1 97.75 116 ASN A O 1
ATOM 949 N N . ILE A 1 117 ? -1.954 -14.961 -0.637 1 98.06 117 ILE A N 1
ATOM 950 C CA . ILE A 1 117 ? -2.682 -15.336 -1.844 1 98.06 117 ILE A CA 1
ATOM 951 C C . ILE A 1 117 ? -2.758 -16.859 -1.945 1 98.06 117 ILE A C 1
ATOM 953 O O . ILE A 1 117 ? -3.809 -17.422 -2.273 1 98.06 117 ILE A O 1
ATOM 957 N N . GLU A 1 118 ? -1.697 -17.547 -1.658 1 97.75 118 GLU A N 1
ATOM 958 C CA . GLU A 1 118 ? -1.678 -19 -1.671 1 97.75 118 GLU A CA 1
ATOM 959 C C . GLU A 1 118 ? -2.674 -19.578 -0.668 1 97.75 118 GLU A C 1
ATOM 961 O O . GLU A 1 118 ? -3.389 -20.531 -0.973 1 97.75 118 GLU A O 1
ATOM 966 N N . LYS A 1 119 ? -2.725 -18.984 0.464 1 97.75 119 LYS A N 1
ATOM 967 C CA . LYS A 1 119 ? -3.695 -19.406 1.471 1 97.75 119 LYS A CA 1
ATOM 968 C C . LYS A 1 119 ? -5.125 -19.219 0.966 1 97.75 119 LYS A C 1
ATOM 970 O O . LYS A 1 119 ? -5.973 -20.094 1.171 1 97.75 119 LYS A O 1
ATOM 975 N N . LEU A 1 120 ? -5.332 -18.125 0.333 1 97.38 120 LEU A N 1
ATOM 976 C CA . LEU A 1 120 ? -6.648 -17.859 -0.227 1 97.38 120 LEU A CA 1
ATOM 977 C C . LEU A 1 120 ? -7.016 -18.891 -1.287 1 97.38 120 LEU A C 1
ATOM 979 O O . LEU A 1 120 ? -8.164 -19.328 -1.354 1 97.38 120 LEU A O 1
ATOM 983 N N . LYS A 1 121 ? -6.094 -19.266 -2.08 1 96.44 121 LYS A N 1
ATOM 984 C CA . LYS A 1 121 ? -6.324 -20.25 -3.121 1 96.44 121 LYS A CA 1
ATOM 985 C C . LYS A 1 121 ? -6.723 -21.594 -2.52 1 96.44 121 LYS A C 1
ATOM 987 O O . LYS A 1 121 ? -7.562 -22.312 -3.074 1 96.44 121 LYS A O 1
ATOM 992 N N . ARG A 1 122 ? -6.227 -21.922 -1.385 1 95.94 122 ARG A N 1
ATOM 993 C CA . ARG A 1 122 ? -6.531 -23.188 -0.718 1 95.94 122 ARG A CA 1
ATOM 994 C C . ARG A 1 122 ? -7.953 -23.172 -0.164 1 95.94 122 ARG A C 1
ATOM 996 O O . ARG A 1 122 ? -8.586 -24.234 -0.06 1 95.94 122 ARG A O 1
ATOM 1003 N N . LEU A 1 123 ? -8.352 -21.953 0.195 1 94 123 LEU A N 1
ATOM 1004 C CA . LEU A 1 123 ? -9.703 -21.812 0.735 1 94 123 LEU A CA 1
ATOM 1005 C C . LEU A 1 123 ? -10.734 -21.812 -0.384 1 94 123 LEU A C 1
ATOM 1007 O O . LEU A 1 123 ? -11.906 -22.125 -0.156 1 94 123 LEU A O 1
ATOM 1011 N N . ALA A 1 124 ? -10.383 -21.266 -1.509 1 87.25 124 ALA A N 1
ATOM 1012 C CA . ALA A 1 124 ? -11.289 -21.125 -2.646 1 87.25 124 ALA A CA 1
ATOM 1013 C C . ALA A 1 124 ? -11.508 -22.469 -3.332 1 87.25 124 ALA A C 1
ATOM 1015 O O . ALA A 1 124 ? -12.625 -22.781 -3.758 1 87.25 124 ALA A O 1
ATOM 1016 N N . MET B 1 1 ? -6.699 -2.738 15.172 1 49.03 1 MET B N 1
ATOM 1017 C CA . MET B 1 1 ? -7.719 -3.479 15.906 1 49.03 1 MET B CA 1
ATOM 1018 C C . MET B 1 1 ? -8.297 -4.605 15.055 1 49.03 1 MET B C 1
ATOM 1020 O O . MET B 1 1 ? -8.625 -4.398 13.891 1 49.03 1 MET B O 1
ATOM 1024 N N . ARG B 1 2 ? -8.039 -5.875 15.406 1 59.72 2 ARG B N 1
ATOM 1025 C CA . ARG B 1 2 ? -8.641 -6.973 14.664 1 59.72 2 ARG B CA 1
ATOM 1026 C C . ARG B 1 2 ? -10.148 -6.785 14.547 1 59.72 2 ARG B C 1
ATOM 1028 O O . ARG B 1 2 ? -10.836 -6.574 15.547 1 59.72 2 ARG B O 1
ATOM 1035 N N . GLU B 1 3 ? -10.625 -6.438 13.344 1 79.81 3 GLU B N 1
ATOM 1036 C CA . GLU B 1 3 ? -12.07 -6.305 13.172 1 79.81 3 GLU B CA 1
ATOM 1037 C C . GLU B 1 3 ? -12.797 -7.586 13.555 1 79.81 3 GLU B C 1
ATOM 1039 O O . GLU B 1 3 ? -12.273 -8.688 13.367 1 79.81 3 GLU B O 1
ATOM 1044 N N . LYS B 1 4 ? -13.875 -7.367 14.289 1 84.06 4 LYS B N 1
ATOM 1045 C CA . LYS B 1 4 ? -14.664 -8.484 14.797 1 84.06 4 LYS B CA 1
ATOM 1046 C C . LYS B 1 4 ? -15.312 -9.258 13.648 1 84.06 4 LYS B C 1
ATOM 1048 O O . LYS B 1 4 ? -15.766 -8.664 12.672 1 84.06 4 LYS B O 1
ATOM 1053 N N . LYS B 1 5 ? -15.367 -10.531 13.828 1 93 5 LYS B N 1
ATOM 1054 C CA . LYS B 1 5 ? -16.047 -11.422 12.891 1 93 5 LYS B CA 1
ATOM 1055 C C . LYS B 1 5 ? -17.562 -11.211 12.93 1 93 5 LYS B C 1
ATOM 1057 O O . LYS B 1 5 ? -18.172 -11.258 14 1 93 5 LYS B O 1
ATOM 1062 N N . PRO B 1 6 ? -18.125 -10.992 11.859 1 94.88 6 PRO B N 1
ATOM 1063 C CA . PRO B 1 6 ? -19.594 -10.93 11.844 1 94.88 6 PRO B CA 1
ATOM 1064 C C . PRO B 1 6 ? -20.25 -12.242 12.258 1 94.88 6 PRO B C 1
ATOM 1066 O O . PRO B 1 6 ? -19.734 -13.32 11.945 1 94.88 6 PRO B O 1
ATOM 1069 N N . THR B 1 7 ? -21.438 -12.219 12.836 1 89.88 7 THR B N 1
ATOM 1070 C CA . THR B 1 7 ? -22.109 -13.375 13.43 1 89.88 7 THR B CA 1
ATOM 1071 C C . THR B 1 7 ? -22.609 -14.328 12.344 1 89.88 7 THR B C 1
ATOM 1073 O O . THR B 1 7 ? -22.672 -15.539 12.555 1 89.88 7 THR B O 1
ATOM 1076 N N . GLY B 1 8 ? -22.812 -13.883 11.258 1 94.38 8 GLY B N 1
ATOM 1077 C CA . GLY B 1 8 ? -23.422 -14.703 10.211 1 94.38 8 GLY B CA 1
ATOM 1078 C C . GLY B 1 8 ? -22.391 -15.375 9.32 1 94.38 8 GLY B C 1
ATOM 1079 O O . GLY B 1 8 ? -22.75 -16.047 8.344 1 94.38 8 GLY B O 1
ATOM 1080 N N . MET B 1 9 ? -21.156 -15.273 9.719 1 95.19 9 MET B N 1
ATOM 1081 C CA . MET B 1 9 ? -20.125 -15.812 8.828 1 95.19 9 MET B CA 1
ATOM 1082 C C . MET B 1 9 ? -19.438 -17.016 9.461 1 95.19 9 MET B C 1
ATOM 1084 O O . MET B 1 9 ? -19.156 -17.016 10.664 1 95.19 9 MET B O 1
ATOM 1088 N N . SER B 1 10 ? -19.203 -17.969 8.602 1 96 10 SER B N 1
ATOM 1089 C CA . SER B 1 10 ? -18.422 -19.125 9.055 1 96 10 SER B CA 1
ATOM 1090 C C . SER B 1 10 ? -16.969 -18.75 9.273 1 96 10 SER B C 1
ATOM 1092 O O . SER B 1 10 ? -16.531 -17.672 8.859 1 96 10 SER B O 1
ATOM 1094 N N . GLU B 1 11 ? -16.234 -19.672 9.93 1 96.19 11 GLU B N 1
ATOM 1095 C CA . GLU B 1 11 ? -14.805 -19.453 10.133 1 96.19 11 GLU B CA 1
ATOM 1096 C C . GLU B 1 11 ? -14.055 -19.375 8.805 1 96.19 11 GLU B C 1
ATOM 1098 O O . GLU B 1 11 ? -13.156 -18.547 8.633 1 96.19 11 GLU B O 1
ATOM 1103 N N . LYS B 1 12 ? -14.438 -20.234 7.926 1 96.5 12 LYS B N 1
ATOM 1104 C CA . LYS B 1 12 ? -13.805 -20.25 6.609 1 96.5 12 LYS B CA 1
ATOM 1105 C C . LYS B 1 12 ? -14.07 -18.953 5.852 1 96.5 12 LYS B C 1
ATOM 1107 O O . LYS B 1 12 ? -13.156 -18.359 5.262 1 96.5 12 LYS B O 1
ATOM 1112 N N . GLU B 1 13 ? -15.273 -18.547 5.953 1 96.69 13 GLU B N 1
ATOM 1113 C CA . GLU B 1 13 ? -15.625 -17.297 5.289 1 96.69 13 GLU B CA 1
ATOM 1114 C C . GLU B 1 13 ? -14.852 -16.125 5.875 1 96.69 13 GLU B C 1
ATOM 1116 O O . GLU B 1 13 ? -14.367 -15.266 5.137 1 96.69 13 GLU B O 1
ATOM 1121 N N . TYR B 1 14 ? -14.797 -16.109 7.145 1 97.62 14 TYR B N 1
ATOM 1122 C CA . TYR B 1 14 ? -14.133 -14.984 7.781 1 97.62 14 TYR B CA 1
ATOM 1123 C C .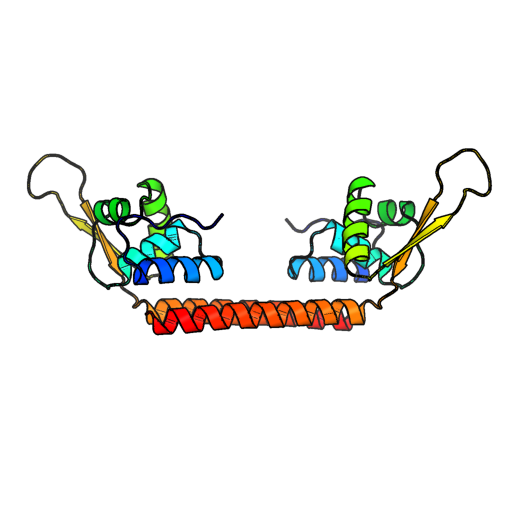 TYR B 1 14 ? -12.633 -15.016 7.512 1 97.62 14 TYR B C 1
ATOM 1125 O O . TYR B 1 14 ? -12 -13.961 7.395 1 97.62 14 TYR B O 1
ATOM 1133 N N . GLU B 1 15 ? -12.07 -16.203 7.355 1 97.75 15 GLU B N 1
ATOM 1134 C CA . GLU B 1 15 ? -10.672 -16.297 6.957 1 97.75 15 GLU B CA 1
ATOM 1135 C C . GLU B 1 15 ? -10.445 -15.703 5.57 1 97.75 15 GLU B C 1
ATOM 1137 O O . GLU B 1 15 ? -9.438 -15.047 5.328 1 97.75 15 GLU B O 1
ATOM 1142 N N . ILE B 1 16 ? -11.359 -15.906 4.695 1 98 16 ILE B N 1
ATOM 1143 C CA . ILE B 1 16 ? -11.305 -15.305 3.367 1 98 16 ILE B CA 1
ATOM 1144 C C . ILE B 1 16 ? -11.281 -13.789 3.486 1 98 16 ILE B C 1
ATOM 1146 O O . ILE B 1 16 ? -10.461 -13.125 2.848 1 98 16 ILE B O 1
ATOM 1150 N N . VAL B 1 17 ? -12.109 -13.266 4.391 1 98.38 17 VAL B N 1
ATOM 1151 C CA . VAL B 1 17 ? -12.18 -11.82 4.605 1 98.38 17 VAL B CA 1
ATOM 1152 C C . VAL B 1 17 ? -10.828 -11.297 5.078 1 98.38 17 VAL B C 1
ATOM 1154 O O . VAL B 1 17 ? -10.312 -10.32 4.531 1 98.38 17 VAL B O 1
ATOM 1157 N N . GLU B 1 18 ? -10.266 -11.969 6 1 97.94 18 GLU B N 1
ATOM 1158 C CA . GLU B 1 18 ? -9.008 -11.523 6.586 1 97.94 18 GLU B CA 1
ATOM 1159 C C . GLU B 1 18 ? -7.879 -11.539 5.555 1 97.94 18 GLU B C 1
ATOM 1161 O O . GLU B 1 18 ? -7.066 -10.617 5.5 1 97.94 18 GLU B O 1
ATOM 1166 N N . LEU B 1 19 ? -7.863 -12.531 4.77 1 98.25 19 LEU B N 1
ATOM 1167 C CA . LEU B 1 19 ? -6.82 -12.641 3.756 1 98.25 19 LEU B CA 1
ATOM 1168 C C . LEU B 1 19 ? -7.008 -11.594 2.664 1 98.25 19 LEU B C 1
ATOM 1170 O O . LEU B 1 19 ? -6.035 -10.992 2.203 1 98.25 19 LEU B O 1
ATOM 1174 N N . LEU B 1 20 ? -8.211 -11.328 2.316 1 98 20 LEU B N 1
ATOM 1175 C CA . LEU B 1 20 ? -8.492 -10.297 1.324 1 98 20 LEU B CA 1
ATOM 1176 C C . LEU B 1 20 ? -8.094 -8.922 1.847 1 98 20 LEU B C 1
ATOM 1178 O O . LEU B 1 20 ? -7.562 -8.102 1.099 1 98 20 LEU B O 1
ATOM 1182 N N . ARG B 1 21 ? -8.367 -8.711 3.115 1 97.81 21 ARG B N 1
ATOM 1183 C CA . ARG B 1 21 ? -7.992 -7.453 3.746 1 97.81 21 ARG B CA 1
ATOM 1184 C C . ARG B 1 21 ? -6.48 -7.246 3.711 1 97.81 21 ARG B C 1
ATOM 1186 O O . ARG B 1 21 ? -6.004 -6.137 3.471 1 97.81 21 ARG B O 1
ATOM 1193 N N . LYS B 1 22 ? -5.766 -8.273 3.867 1 96.75 22 LYS B N 1
ATOM 1194 C CA . LYS B 1 22 ? -4.309 -8.211 3.82 1 96.75 22 LYS B CA 1
ATOM 1195 C C . LYS B 1 22 ? -3.814 -7.914 2.408 1 96.75 22 LYS B C 1
ATOM 1197 O O . LYS B 1 22 ? -2.666 -7.508 2.219 1 96.75 22 LYS B O 1
ATOM 1202 N N . LEU B 1 23 ? -4.668 -8.109 1.428 1 96 23 LEU B N 1
ATOM 1203 C CA . LEU B 1 23 ? -4.348 -7.82 0.034 1 96 23 LEU B CA 1
ATOM 1204 C C . LEU B 1 23 ? -4.859 -6.438 -0.363 1 96 23 LEU B C 1
ATOM 1206 O O . LEU B 1 23 ? -4.953 -6.125 -1.553 1 96 23 LEU B O 1
ATOM 1210 N N . ASP B 1 24 ? -5.266 -5.648 0.573 1 93.06 24 ASP B N 1
ATOM 1211 C CA . ASP B 1 24 ? -5.699 -4.262 0.431 1 93.06 24 ASP B CA 1
ATOM 1212 C C . ASP B 1 24 ? -7.051 -4.176 -0.274 1 93.06 24 ASP B C 1
ATOM 1214 O O . ASP B 1 24 ? -7.312 -3.223 -1.011 1 93.06 24 ASP B O 1
ATOM 1218 N N . ILE B 1 25 ? -7.805 -5.184 -0.137 1 97 25 ILE B N 1
ATOM 1219 C CA . ILE B 1 25 ? -9.203 -5.121 -0.539 1 97 25 ILE B CA 1
ATOM 1220 C C . ILE B 1 25 ? -10.039 -4.512 0.585 1 97 25 ILE B C 1
ATOM 1222 O O . ILE B 1 25 ? -9.898 -4.891 1.749 1 97 25 ILE B O 1
ATOM 1226 N N . ASN B 1 26 ? -10.812 -3.525 0.201 1 96.81 26 ASN B N 1
ATOM 1227 C CA . ASN B 1 26 ? -11.57 -2.85 1.251 1 96.81 26 ASN B CA 1
ATOM 1228 C C . ASN B 1 26 ? -12.555 -3.795 1.934 1 96.81 26 ASN B C 1
ATOM 1230 O O . ASN B 1 26 ? -12.961 -4.797 1.35 1 96.81 26 ASN B O 1
ATOM 1234 N N . ARG B 1 27 ? -12.891 -3.479 3.104 1 97.69 27 ARG B N 1
ATOM 1235 C CA . ARG B 1 27 ? -13.617 -4.387 3.984 1 97.69 27 ARG B CA 1
ATOM 1236 C C . ARG B 1 27 ? -14.992 -4.727 3.41 1 97.69 27 ARG B C 1
ATOM 1238 O O . ARG B 1 27 ? -15.375 -5.898 3.357 1 97.69 27 ARG B O 1
ATOM 1245 N N . PRO B 1 28 ? -15.789 -3.803 2.863 1 98.38 28 PRO B N 1
ATOM 1246 C CA . PRO B 1 28 ? -17.094 -4.168 2.318 1 98.38 28 PRO B CA 1
ATOM 1247 C C . PRO B 1 28 ? -17 -5.148 1.151 1 98.38 28 PRO B C 1
ATOM 1249 O O . PRO B 1 28 ? -17.797 -6.082 1.056 1 98.38 28 PRO B O 1
ATOM 1252 N N . VAL B 1 29 ? -16.016 -4.93 0.359 1 98.56 29 VAL B N 1
ATOM 1253 C CA . VAL B 1 29 ? -15.82 -5.812 -0.783 1 98.56 29 VAL B CA 1
ATOM 1254 C C . VAL B 1 29 ? -15.406 -7.199 -0.297 1 98.56 29 VAL B C 1
ATOM 1256 O O . VAL B 1 29 ? -15.93 -8.211 -0.763 1 98.56 29 VAL B O 1
ATOM 1259 N N . ALA B 1 30 ? -14.562 -7.246 0.679 1 98.5 30 ALA B N 1
ATOM 1260 C CA . ALA B 1 30 ? -14.094 -8.516 1.233 1 98.5 30 ALA B CA 1
ATOM 1261 C C . ALA B 1 30 ? -15.242 -9.297 1.856 1 98.5 30 ALA B C 1
ATOM 1263 O O . ALA B 1 30 ? -15.398 -10.5 1.604 1 98.5 30 ALA B O 1
ATOM 1264 N N . LEU B 1 31 ? -16.031 -8.641 2.613 1 98.5 31 LEU B N 1
ATOM 1265 C CA . LEU B 1 31 ? -17.156 -9.266 3.301 1 98.5 31 LEU B CA 1
ATOM 1266 C C . LEU B 1 31 ? -18.172 -9.789 2.299 1 98.5 31 LEU B C 1
ATOM 1268 O O . LEU B 1 31 ? -18.641 -10.922 2.422 1 98.5 31 LEU B O 1
ATOM 1272 N N . THR B 1 32 ? -18.469 -9 1.336 1 98.38 32 THR B N 1
ATOM 1273 C CA . THR B 1 32 ? -19.469 -9.406 0.358 1 98.38 32 THR B CA 1
ATOM 1274 C C . THR B 1 32 ? -18.969 -10.578 -0.478 1 98.38 32 THR B C 1
ATOM 1276 O O . THR B 1 32 ? -19.719 -11.516 -0.747 1 98.38 32 THR B O 1
ATOM 1279 N N . LEU B 1 33 ? -17.734 -10.547 -0.851 1 98.12 33 LEU B N 1
ATOM 1280 C CA . LEU B 1 33 ? -17.156 -11.648 -1.613 1 98.12 33 LEU B CA 1
ATOM 1281 C C . LEU B 1 33 ? -17.188 -12.945 -0.811 1 98.12 33 LEU B C 1
ATOM 1283 O O . LEU B 1 33 ? -17.5 -14.008 -1.355 1 98.12 33 LEU B O 1
ATOM 1287 N N . ALA B 1 34 ? -16.891 -12.805 0.44 1 98 34 ALA B N 1
ATOM 1288 C CA . ALA B 1 34 ? -16.938 -13.984 1.302 1 98 34 ALA B CA 1
ATOM 1289 C C . ALA B 1 34 ? -18.344 -14.562 1.361 1 98 34 ALA B C 1
ATOM 1291 O O . ALA B 1 34 ? -18.531 -15.781 1.29 1 98 34 ALA B O 1
ATOM 1292 N N . CYS B 1 35 ? -19.312 -13.711 1.438 1 97.62 35 CYS B N 1
ATOM 1293 C CA . CYS B 1 35 ? -20.703 -14.148 1.468 1 97.62 35 CYS B CA 1
ATOM 1294 C C . CYS B 1 35 ? -21.078 -14.891 0.19 1 97.62 35 CYS B C 1
ATOM 1296 O O . CYS B 1 35 ? -21.859 -15.844 0.223 1 97.62 35 CYS B O 1
ATOM 1298 N N . LEU B 1 36 ? -20.453 -14.492 -0.892 1 97.56 36 LEU B N 1
ATOM 1299 C CA . LEU B 1 36 ? -20.797 -15.023 -2.205 1 97.56 36 LEU B CA 1
ATOM 1300 C C . LEU B 1 36 ? -19.922 -16.219 -2.559 1 97.56 36 LEU B C 1
ATOM 1302 O O . LEU B 1 36 ? -20.156 -16.875 -3.576 1 97.56 36 LEU B O 1
ATOM 1306 N N . SER B 1 37 ? -19 -16.562 -1.731 1 95.75 37 SER B N 1
ATOM 1307 C CA . SER B 1 37 ? -17.938 -17.5 -2.08 1 95.75 37 SER B CA 1
ATOM 1308 C C . SER B 1 37 ? -18.469 -18.906 -2.309 1 95.75 37 SER B C 1
ATOM 1310 O O . SER B 1 37 ? -17.844 -19.703 -2.996 1 95.75 37 SER B O 1
ATOM 1312 N N . SER B 1 38 ? -19.625 -19.219 -1.812 1 91.31 38 SER B N 1
ATOM 1313 C CA . SER B 1 38 ? -20.219 -20.531 -1.999 1 91.31 38 SER B CA 1
ATOM 1314 C C . SER B 1 38 ? -20.703 -20.734 -3.434 1 91.31 38 SER B C 1
ATOM 1316 O O . SER B 1 38 ? -20.938 -21.859 -3.869 1 91.31 38 SER B O 1
ATOM 1318 N N . GLY B 1 39 ? -20.953 -19.641 -4.129 1 93.06 39 GLY B N 1
ATOM 1319 C CA . GLY B 1 39 ? -21.469 -19.703 -5.488 1 93.06 39 GLY B CA 1
ATOM 1320 C C . GLY B 1 39 ? -22.984 -19.656 -5.551 1 93.06 39 GLY B C 1
ATOM 1321 O O . GLY B 1 39 ? -23.562 -19.594 -6.641 1 93.06 39 GLY B O 1
ATOM 1322 N N . GLU B 1 40 ? -23.656 -19.625 -4.414 1 94.44 40 GLU B N 1
ATOM 1323 C CA . GLU B 1 40 ? -25.109 -19.594 -4.375 1 94.44 40 GLU B CA 1
ATOM 1324 C C . GLU B 1 40 ? -25.641 -18.188 -4.574 1 94.44 40 GLU B C 1
ATOM 1326 O O . GLU B 1 40 ? -24.938 -17.203 -4.293 1 94.44 40 GLU B O 1
ATOM 1331 N N . GLU B 1 41 ? -26.781 -18.156 -5.121 1 97.25 41 GLU B N 1
ATOM 1332 C CA . GLU B 1 41 ? -27.484 -16.875 -5.227 1 97.25 41 GLU B CA 1
ATOM 1333 C C . GLU B 1 41 ? -28.031 -16.438 -3.873 1 97.25 41 GLU B C 1
ATOM 1335 O O . GLU B 1 41 ? -28.656 -17.219 -3.16 1 97.25 41 GLU B O 1
ATOM 1340 N N . ILE B 1 42 ? -27.781 -15.211 -3.527 1 97 42 ILE B N 1
ATOM 1341 C CA . ILE B 1 42 ? -28.203 -14.703 -2.227 1 97 42 ILE B CA 1
ATOM 1342 C C . ILE B 1 42 ? -28.766 -13.297 -2.381 1 97 42 ILE B C 1
ATOM 1344 O O . ILE B 1 42 ? -28.422 -12.578 -3.324 1 97 42 ILE B O 1
ATOM 1348 N N . THR B 1 43 ? -29.656 -12.914 -1.425 1 96.81 43 THR B N 1
ATOM 1349 C CA . THR B 1 43 ? -30.281 -11.594 -1.49 1 96.81 43 THR B CA 1
ATOM 1350 C C . THR B 1 43 ? -29.406 -10.547 -0.806 1 96.81 43 THR B C 1
ATOM 1352 O O . THR B 1 43 ? -28.547 -10.891 0.011 1 96.81 43 THR B O 1
ATOM 1355 N N . SER B 1 44 ? -29.656 -9.266 -1.127 1 96.5 44 SER B N 1
ATOM 1356 C CA . SER B 1 44 ? -29 -8.164 -0.442 1 96.5 44 SER B CA 1
ATOM 1357 C C . SER B 1 44 ? -29.234 -8.234 1.064 1 96.5 44 SER B C 1
ATOM 1359 O O . SER B 1 44 ? -28.297 -8.031 1.846 1 96.5 44 SER B O 1
ATOM 1361 N N . ARG B 1 45 ? -30.375 -8.641 1.431 1 95.88 45 ARG B N 1
ATOM 1362 C CA . ARG B 1 45 ? -30.734 -8.727 2.842 1 95.88 45 ARG B CA 1
ATOM 1363 C C . ARG B 1 45 ? -29.891 -9.789 3.555 1 95.88 45 ARG B C 1
ATOM 1365 O O . ARG B 1 45 ? -29.438 -9.57 4.676 1 95.88 45 ARG B O 1
ATOM 1372 N N . GLU B 1 46 ? -29.75 -10.852 2.914 1 97.06 46 GLU B N 1
ATOM 1373 C CA . GLU B 1 46 ? -28.953 -11.922 3.488 1 97.06 46 GLU B CA 1
ATOM 1374 C C . GLU B 1 46 ? -27.5 -11.492 3.65 1 97.06 46 GLU B C 1
ATOM 1376 O O . GLU B 1 46 ? -26.859 -11.812 4.656 1 97.06 46 GLU B O 1
ATOM 1381 N N . ILE B 1 47 ? -27.016 -10.734 2.713 1 98 47 ILE B N 1
ATOM 1382 C CA . ILE B 1 47 ? -25.641 -10.242 2.795 1 98 47 ILE B CA 1
ATOM 1383 C C . ILE B 1 47 ? -25.516 -9.281 3.977 1 98 47 ILE B C 1
ATOM 1385 O O . ILE B 1 47 ? -24.547 -9.367 4.75 1 98 47 ILE B O 1
ATOM 1389 N N . GLU B 1 48 ? -26.469 -8.406 4.113 1 98.06 48 GLU B N 1
ATOM 1390 C CA . GLU B 1 48 ? -26.469 -7.488 5.25 1 98.06 48 GLU B CA 1
ATOM 1391 C C . GLU B 1 48 ? -26.438 -8.25 6.574 1 98.06 48 GLU B C 1
ATOM 1393 O O . GLU B 1 48 ? -25.609 -7.965 7.438 1 98.06 48 GLU B O 1
ATOM 1398 N N . LYS B 1 49 ? -27.219 -9.258 6.629 1 97.44 49 LYS B N 1
ATOM 1399 C CA . LYS B 1 49 ? -27.344 -10.039 7.852 1 97.44 49 LYS B CA 1
ATOM 1400 C C . LYS B 1 49 ? -26.062 -10.812 8.141 1 97.44 49 LYS B C 1
ATOM 1402 O O . LYS B 1 49 ? -25.562 -10.797 9.273 1 97.44 49 LYS B O 1
ATOM 1407 N N . ASN B 1 50 ? -25.516 -11.406 7.16 1 96.94 50 ASN B N 1
ATOM 1408 C CA . ASN B 1 50 ? -24.359 -12.273 7.336 1 96.94 50 ASN B CA 1
ATOM 1409 C C . ASN B 1 50 ? -23.094 -11.461 7.586 1 96.94 50 ASN B C 1
ATOM 1411 O O . ASN B 1 50 ? -22.203 -11.906 8.312 1 96.94 50 ASN B O 1
ATOM 1415 N N . SER B 1 51 ? -23.031 -10.258 7 1 97.62 51 SER B N 1
ATOM 1416 C CA . SER B 1 51 ? -21.781 -9.484 7.012 1 97.62 51 SER B CA 1
ATOM 1417 C C . SER B 1 51 ? -21.859 -8.336 8.016 1 97.62 51 SER B C 1
ATOM 1419 O O . SER B 1 51 ? -20.844 -7.727 8.344 1 97.62 51 SER B O 1
ATOM 1421 N N . SER B 1 52 ? -23.047 -7.941 8.43 1 97.31 52 SER B N 1
ATOM 1422 C CA . SER B 1 52 ? -23.312 -6.801 9.297 1 97.31 52 SER B CA 1
ATOM 1423 C C . SER B 1 52 ? -23.031 -5.48 8.578 1 97.31 52 SER B C 1
ATOM 1425 O O . SER B 1 52 ? -22.766 -4.465 9.219 1 97.31 52 SER B O 1
ATOM 1427 N N . LEU B 1 53 ? -23.016 -5.539 7.285 1 98.25 53 LEU B N 1
ATOM 1428 C CA . LEU B 1 53 ? -22.906 -4.328 6.48 1 98.25 53 LEU B CA 1
ATOM 1429 C C . LEU B 1 53 ? -24.266 -3.648 6.34 1 98.25 53 LEU B C 1
ATOM 1431 O O . LEU B 1 53 ? -25.297 -4.316 6.316 1 98.25 53 LEU B O 1
ATOM 1435 N N . ARG B 1 54 ? -24.188 -2.291 6.188 1 98 54 ARG B N 1
ATOM 1436 C CA . ARG B 1 54 ? -25.391 -1.548 5.805 1 98 54 ARG B CA 1
ATOM 1437 C C . ARG B 1 54 ? -25.625 -1.619 4.301 1 98 54 ARG B C 1
ATOM 1439 O O . ARG B 1 54 ? -24.688 -1.887 3.535 1 98 54 ARG B O 1
ATOM 1446 N N . GLN B 1 55 ? -26.797 -1.295 4.008 1 96.81 55 GLN B N 1
ATOM 1447 C CA . GLN B 1 55 ? -27.219 -1.408 2.615 1 96.81 55 GLN B CA 1
ATOM 1448 C C . GLN B 1 55 ? -26.344 -0.541 1.704 1 96.81 55 GLN B C 1
ATOM 1450 O O . GLN B 1 55 ? -25.906 -0.989 0.643 1 96.81 55 GLN B O 1
ATOM 1455 N N . PRO B 1 56 ? -26.031 0.669 2.051 1 97.69 56 PRO B N 1
ATOM 1456 C CA . PRO B 1 56 ? -25.188 1.478 1.164 1 97.69 56 PRO B CA 1
ATOM 1457 C C . PRO B 1 56 ? -23.812 0.873 0.95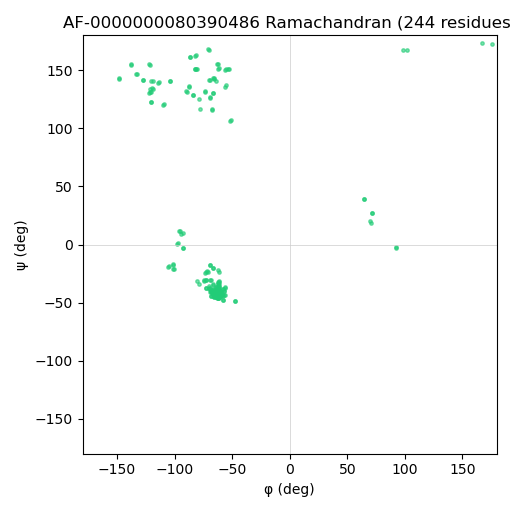1 1 97.69 56 PRO B C 1
ATOM 1459 O O . PRO B 1 56 ? -23.234 0.999 -0.135 1 97.69 56 PRO B O 1
ATOM 1462 N N . GLU B 1 57 ? -23.281 0.218 1.973 1 98.31 57 GLU B N 1
ATOM 1463 C CA . GLU B 1 57 ? -21.969 -0.434 1.875 1 98.31 57 GLU B CA 1
ATOM 1464 C C . GLU B 1 57 ? -22.031 -1.637 0.938 1 98.31 57 GLU B C 1
ATOM 1466 O O . GLU B 1 57 ? -21.125 -1.836 0.123 1 98.31 57 GLU B O 1
ATOM 1471 N N . VAL B 1 58 ? -23.125 -2.346 1.081 1 98.25 58 VAL B N 1
ATOM 1472 C CA . VAL B 1 58 ? -23.328 -3.482 0.187 1 98.25 58 VAL B CA 1
ATOM 1473 C C . VAL B 1 58 ? -23.406 -2.996 -1.258 1 98.25 58 VAL B C 1
ATOM 1475 O O . VAL B 1 58 ? -22.797 -3.576 -2.154 1 98.25 58 VAL B O 1
ATOM 1478 N N . SER B 1 59 ? -24.078 -1.957 -1.437 1 97.25 59 SER B N 1
ATOM 1479 C CA . SER B 1 59 ? -24.281 -1.398 -2.77 1 97.25 59 SER B CA 1
ATOM 1480 C C . SER B 1 59 ? -22.953 -0.99 -3.396 1 97.25 59 SER B C 1
ATOM 1482 O O . SER B 1 59 ? -22.672 -1.303 -4.559 1 97.25 59 SER B O 1
ATOM 1484 N N . ILE B 1 60 ? -22.172 -0.345 -2.682 1 98 60 ILE B N 1
ATOM 1485 C CA . ILE B 1 60 ? -20.859 0.1 -3.166 1 98 60 ILE B CA 1
ATOM 1486 C C . ILE B 1 60 ? -20 -1.111 -3.484 1 98 60 ILE B C 1
ATOM 1488 O O . ILE B 1 60 ? -19.328 -1.152 -4.527 1 98 60 ILE B O 1
ATOM 1492 N N . ALA B 1 61 ? -20.031 -2.09 -2.604 1 98.5 61 ALA B N 1
ATOM 1493 C CA . ALA B 1 61 ? -19.266 -3.309 -2.818 1 98.5 61 ALA B CA 1
ATOM 1494 C C . ALA B 1 61 ? -19.719 -4.031 -4.086 1 98.5 61 ALA B C 1
ATOM 1496 O O . ALA B 1 61 ? -18.891 -4.5 -4.871 1 98.5 61 ALA B O 1
ATOM 1497 N N . MET B 1 62 ? -20.953 -4.035 -4.316 1 98 62 MET B N 1
ATOM 1498 C CA . MET B 1 62 ? -21.516 -4.73 -5.477 1 98 62 MET B CA 1
ATOM 1499 C C . MET B 1 62 ? -21.125 -4.016 -6.77 1 98 62 MET B C 1
ATOM 1501 O O . MET B 1 62 ? -20.891 -4.66 -7.793 1 98 62 MET B O 1
ATOM 1505 N N . ARG B 1 63 ? -21.109 -2.764 -6.68 1 97.5 63 ARG B N 1
ATOM 1506 C CA . ARG B 1 63 ? -20.672 -2.008 -7.844 1 97.5 63 ARG B CA 1
ATOM 1507 C C . ARG B 1 63 ? -19.234 -2.357 -8.211 1 97.5 63 ARG B C 1
ATOM 1509 O O . ARG B 1 63 ? -18.922 -2.566 -9.383 1 97.5 63 ARG B O 1
ATOM 1516 N N . TYR B 1 64 ? -18.438 -2.408 -7.238 1 98 64 TYR B N 1
ATOM 1517 C CA . TYR B 1 64 ? -17.062 -2.793 -7.457 1 98 64 TYR B CA 1
ATOM 1518 C C . TYR B 1 64 ? -16.969 -4.176 -8.094 1 98 64 TYR B C 1
ATOM 1520 O O . TYR B 1 64 ? -16.234 -4.375 -9.07 1 98 64 TYR B O 1
ATOM 1528 N N . LEU B 1 65 ? -17.703 -5.168 -7.559 1 98.19 65 LEU B N 1
ATOM 1529 C CA . LEU B 1 65 ? -17.688 -6.535 -8.062 1 98.19 65 LEU B CA 1
ATOM 1530 C C . LEU B 1 65 ? -18.234 -6.594 -9.484 1 98.19 65 LEU B C 1
ATOM 1532 O O . LEU B 1 65 ? -17.703 -7.32 -10.328 1 98.19 65 LEU B O 1
ATOM 1536 N N . LYS B 1 66 ? -19.25 -5.84 -9.688 1 97.88 66 LYS B N 1
ATOM 1537 C CA . LYS B 1 66 ? -19.859 -5.797 -11.016 1 97.88 66 LYS B CA 1
ATOM 1538 C C . LYS B 1 66 ? -18.891 -5.199 -12.039 1 97.88 66 LYS B C 1
ATOM 1540 O O . LYS B 1 66 ? -18.75 -5.727 -13.141 1 97.88 66 LYS B O 1
ATOM 1545 N N . ASP B 1 67 ? -18.234 -4.141 -11.656 1 97.25 67 ASP B N 1
ATOM 1546 C CA . ASP B 1 67 ? -17.281 -3.477 -12.539 1 97.25 67 ASP B CA 1
ATOM 1547 C C . ASP B 1 67 ? -16.125 -4.418 -12.906 1 97.25 67 ASP B C 1
ATOM 1549 O O . ASP B 1 67 ? -15.516 -4.266 -13.969 1 97.25 67 ASP B O 1
ATOM 1553 N N . ASN B 1 68 ? -15.922 -5.422 -12.07 1 97.12 68 ASN B N 1
ATOM 1554 C CA . ASN B 1 68 ? -14.875 -6.402 -12.336 1 97.12 68 ASN B CA 1
ATOM 1555 C C . ASN B 1 68 ? -15.445 -7.66 -12.992 1 97.12 68 ASN B C 1
ATOM 1557 O O . ASN B 1 68 ? -14.727 -8.648 -13.164 1 97.12 68 ASN B O 1
ATOM 1561 N N . ASN B 1 69 ? -16.672 -7.715 -13.234 1 97.38 69 ASN B N 1
ATOM 1562 C CA . ASN B 1 69 ? -17.375 -8.828 -13.859 1 97.38 69 ASN B CA 1
ATOM 1563 C C . ASN B 1 69 ? -17.328 -10.086 -12.992 1 97.38 69 ASN B C 1
ATOM 1565 O O . ASN B 1 69 ? -17.156 -11.195 -13.5 1 97.38 69 ASN B O 1
ATOM 1569 N N . TRP B 1 70 ? -17.453 -9.875 -11.758 1 98.31 70 TRP B N 1
ATOM 1570 C CA . TRP B 1 70 ? -17.391 -11 -10.836 1 98.31 70 TRP B CA 1
ATOM 1571 C C . TRP B 1 70 ? -18.781 -11.43 -10.391 1 98.31 70 TRP B C 1
ATOM 1573 O O . TRP B 1 70 ? -18.984 -12.578 -9.984 1 98.31 70 TRP B O 1
ATOM 1583 N N . VAL B 1 71 ? -19.781 -10.555 -10.508 1 98.44 71 VAL B N 1
ATOM 1584 C CA . VAL B 1 71 ? -21.094 -10.836 -9.938 1 98.44 71 VAL B CA 1
ATOM 1585 C C . VAL B 1 71 ? -22.188 -10.523 -10.961 1 98.44 71 VAL B C 1
ATOM 1587 O O . VAL B 1 71 ? -22.016 -9.633 -11.797 1 98.44 71 VAL B O 1
ATOM 1590 N N . ASP B 1 72 ? -23.188 -11.258 -10.898 1 97.38 72 ASP B N 1
ATOM 1591 C CA . ASP B 1 72 ? -24.453 -10.953 -11.578 1 97.38 72 ASP B CA 1
ATOM 1592 C C . ASP B 1 72 ? -25.5 -10.445 -10.586 1 97.38 72 ASP B C 1
ATOM 1594 O O . ASP B 1 72 ? -25.578 -10.938 -9.461 1 97.38 72 ASP B O 1
ATOM 1598 N N . ILE B 1 73 ? -26.219 -9.5 -11.031 1 96.44 73 ILE B N 1
ATOM 1599 C CA . ILE B 1 73 ? -27.266 -8.906 -10.219 1 96.44 73 ILE B CA 1
ATOM 1600 C C . ILE B 1 73 ? -28.625 -9.055 -10.914 1 96.44 73 ILE B C 1
ATOM 1602 O O . ILE B 1 73 ? -28.781 -8.648 -12.07 1 96.44 73 ILE B O 1
ATOM 1606 N N . ARG B 1 74 ? -29.5 -9.672 -10.219 1 95.06 74 ARG B N 1
ATOM 1607 C CA . ARG B 1 74 ? -30.859 -9.812 -10.711 1 95.06 74 ARG B CA 1
ATOM 1608 C C . ARG B 1 74 ? -31.859 -9.203 -9.734 1 95.06 74 ARG B C 1
ATOM 1610 O O . ARG B 1 74 ? -31.547 -9.008 -8.562 1 95.06 74 ARG B O 1
ATOM 1617 N N . GLU B 1 75 ? -33 -8.805 -10.273 1 94.69 75 GLU B N 1
ATOM 1618 C CA . GLU B 1 75 ? -34.094 -8.305 -9.445 1 94.69 75 GLU B CA 1
ATOM 1619 C C . GLU B 1 75 ? -35.344 -9.172 -9.586 1 94.69 75 GLU B C 1
ATOM 1621 O O . GLU B 1 75 ? -35.656 -9.641 -10.68 1 94.69 75 GLU B O 1
ATOM 1626 N N . GLU B 1 76 ? -35.906 -9.469 -8.461 1 92.12 76 GLU B N 1
ATOM 1627 C CA . GLU B 1 76 ? -37.156 -10.227 -8.453 1 92.12 76 GLU B CA 1
ATOM 1628 C C . GLU B 1 76 ? -38.281 -9.453 -7.754 1 92.12 76 GLU B C 1
ATOM 1630 O O . GLU B 1 76 ? -38.062 -8.93 -6.66 1 92.12 76 GLU B O 1
ATOM 1635 N N . LYS B 1 77 ? -39.375 -9.453 -8.508 1 88.12 77 LYS B N 1
ATOM 1636 C CA . LYS B 1 77 ? -40.531 -8.797 -7.91 1 88.12 77 LYS B CA 1
ATOM 1637 C C . LYS B 1 77 ? -41.031 -9.547 -6.676 1 88.12 77 LYS B C 1
ATOM 1639 O O . LYS B 1 77 ? -41 -10.781 -6.641 1 88.12 77 LYS B O 1
ATOM 1644 N N . LYS B 1 78 ? -41.406 -8.773 -5.797 1 81.56 78 LYS B N 1
ATOM 1645 C CA . LYS B 1 78 ? -41.969 -9.438 -4.625 1 81.56 78 LYS B CA 1
ATOM 1646 C C . LYS B 1 78 ? -43.281 -10.117 -4.969 1 81.56 78 LYS B C 1
ATOM 1648 O O . LYS B 1 78 ? -44.094 -9.562 -5.695 1 81.56 78 LYS B O 1
ATOM 1653 N N . THR B 1 79 ? -43.344 -11.555 -4.855 1 70.75 79 THR B N 1
ATOM 1654 C CA . THR B 1 79 ? -44.562 -12.297 -5.191 1 70.75 79 THR B CA 1
ATOM 1655 C C . THR B 1 79 ? -45.781 -11.664 -4.547 1 70.75 79 THR B C 1
ATOM 1657 O O . THR B 1 79 ? -46.875 -11.633 -5.148 1 70.75 79 THR B O 1
ATOM 1660 N N . GLU B 1 80 ? -45.719 -11.383 -3.301 1 66.75 80 GLU B N 1
ATOM 1661 C CA . GLU B 1 80 ? -46.844 -10.828 -2.58 1 66.75 80 GLU B CA 1
ATOM 1662 C C . GLU B 1 80 ? -46.5 -9.469 -1.966 1 66.75 80 GLU B C 1
ATOM 1664 O O . GLU B 1 80 ? -45.438 -9.305 -1.384 1 66.75 80 GLU B O 1
ATOM 1669 N N . GLY B 1 81 ? -47.375 -8.438 -2.174 1 65.75 81 GLY B N 1
ATOM 1670 C CA . GLY B 1 81 ? -47.312 -7.18 -1.438 1 65.75 81 GLY B CA 1
ATOM 1671 C C . GLY B 1 81 ? -46.688 -6.051 -2.223 1 65.75 81 GLY B C 1
ATOM 1672 O O . GLY B 1 81 ? -46.281 -6.238 -3.371 1 65.75 81 GLY B O 1
ATOM 1673 N N . LYS B 1 82 ? -46.812 -4.906 -1.78 1 74.75 82 LYS B N 1
ATOM 1674 C CA . LYS B 1 82 ? -46.25 -3.639 -2.256 1 74.75 82 LYS B CA 1
ATOM 1675 C C . LYS B 1 82 ? -44.812 -3.479 -1.838 1 74.75 82 LYS B C 1
ATOM 1677 O O . LYS B 1 82 ? -44.375 -4.035 -0.824 1 74.75 82 LYS B O 1
ATOM 1682 N N . GLY B 1 83 ? -43.906 -3.25 -2.674 1 80.5 83 GLY B N 1
ATOM 1683 C CA . GLY B 1 83 ? -42.531 -2.928 -2.262 1 80.5 83 GLY B CA 1
ATOM 1684 C C . GLY B 1 83 ? -41.531 -3.002 -3.396 1 80.5 83 GLY B C 1
ATOM 1685 O O . GLY B 1 83 ? -41.875 -3.375 -4.52 1 80.5 83 GLY B O 1
ATOM 1686 N N . ARG B 1 84 ? -40.406 -2.588 -3.002 1 87.56 84 ARG B N 1
ATOM 1687 C CA . ARG B 1 84 ? -39.312 -2.568 -3.98 1 87.56 84 ARG B CA 1
ATOM 1688 C C . ARG B 1 84 ? -38.875 -3.982 -4.324 1 87.56 84 ARG B C 1
ATOM 1690 O O . ARG B 1 84 ? -38.938 -4.879 -3.482 1 87.56 84 ARG B O 1
ATOM 1697 N N . PRO B 1 85 ? -38.562 -4.219 -5.555 1 92 85 PRO B N 1
ATOM 1698 C CA . PRO B 1 85 ? -38.031 -5.523 -5.93 1 92 85 PRO B CA 1
ATOM 1699 C C . PRO B 1 85 ? -36.812 -5.926 -5.07 1 92 85 PRO B C 1
ATOM 1701 O O . PRO B 1 85 ? -36.125 -5.062 -4.543 1 92 85 PRO B O 1
ATOM 1704 N N . VAL B 1 86 ? -36.656 -7.254 -4.91 1 92.81 86 VAL B N 1
ATOM 1705 C CA . VAL B 1 86 ? -35.531 -7.812 -4.156 1 92.81 86 VAL B CA 1
ATOM 1706 C C . VAL B 1 86 ? -34.344 -8.039 -5.086 1 92.81 86 VAL B C 1
ATOM 1708 O O . VAL B 1 86 ? -34.5 -8.594 -6.176 1 92.81 86 VAL B O 1
ATOM 1711 N N . LYS B 1 87 ? -33.188 -7.566 -4.625 1 95.44 87 LYS B N 1
ATOM 1712 C CA . LYS B 1 87 ? -31.984 -7.809 -5.395 1 95.44 87 LYS B CA 1
ATOM 1713 C C . LYS B 1 87 ? -31.344 -9.141 -5.012 1 95.44 87 LYS B C 1
ATOM 1715 O O . LYS B 1 87 ? -31.234 -9.469 -3.826 1 95.44 87 LYS B O 1
ATOM 1720 N N . LEU B 1 88 ? -30.953 -9.867 -6.09 1 97.19 88 LEU B N 1
ATOM 1721 C CA . LEU B 1 88 ? -30.25 -11.133 -5.934 1 97.19 88 LEU B CA 1
ATOM 1722 C C . LEU B 1 88 ? -28.859 -11.07 -6.57 1 97.19 88 LEU B C 1
ATOM 1724 O O . LEU B 1 88 ? -28.703 -10.508 -7.656 1 97.19 88 LEU B O 1
ATOM 1728 N N . TYR B 1 89 ? -27.891 -11.711 -5.848 1 98.12 89 TYR B N 1
ATOM 1729 C CA . TYR B 1 89 ? -26.5 -11.664 -6.297 1 98.12 89 TYR B CA 1
ATOM 1730 C C . TYR B 1 89 ? -25.906 -13.07 -6.387 1 98.12 89 TYR B C 1
ATOM 1732 O O . TYR B 1 89 ? -26.188 -13.922 -5.539 1 98.12 89 TYR B O 1
ATOM 1740 N N . ARG B 1 90 ? -25.109 -13.281 -7.398 1 97.69 90 ARG B N 1
ATOM 1741 C CA . ARG B 1 90 ? -24.359 -14.523 -7.543 1 97.69 90 ARG B CA 1
ATOM 1742 C C . ARG B 1 90 ? -23.031 -14.281 -8.242 1 97.69 90 ARG B C 1
ATOM 1744 O O . ARG B 1 90 ? -22.953 -13.5 -9.195 1 97.69 90 ARG B O 1
ATOM 1751 N N . LEU B 1 91 ? -22.016 -15.023 -7.773 1 97.62 91 LEU B N 1
ATOM 1752 C CA . LEU B 1 91 ? -20.734 -14.953 -8.477 1 97.62 91 LEU B CA 1
ATOM 1753 C C . LEU B 1 91 ? -20.859 -15.555 -9.875 1 97.62 91 LEU B C 1
ATOM 1755 O O . LEU B 1 91 ? -21.422 -16.641 -10.039 1 97.62 91 LEU B O 1
ATOM 1759 N N . VAL B 1 92 ? -20.391 -14.82 -10.836 1 97.44 92 VAL B N 1
ATOM 1760 C CA . VAL B 1 92 ? -20.328 -15.375 -12.188 1 97.44 92 VAL B CA 1
ATOM 1761 C C . VAL B 1 92 ? -18.906 -15.805 -12.508 1 97.44 92 VAL B C 1
ATOM 1763 O O . VAL B 1 92 ? -18.672 -16.516 -13.492 1 97.44 92 VAL B O 1
ATOM 1766 N N . THR B 1 93 ? -17.938 -15.359 -11.773 1 97.25 93 THR B N 1
ATOM 1767 C CA . THR B 1 93 ? -16.547 -15.789 -11.781 1 97.25 93 THR B CA 1
ATOM 1768 C C . THR B 1 93 ? -16.219 -16.547 -10.492 1 97.25 93 THR B C 1
ATOM 1770 O O . THR B 1 93 ? -16.391 -16.016 -9.391 1 97.25 93 THR B O 1
ATOM 1773 N N . PRO B 1 94 ? -15.805 -17.797 -10.688 1 95.19 94 PRO B N 1
ATOM 1774 C CA . PRO B 1 94 ? -15.477 -18.547 -9.477 1 95.19 94 PRO B CA 1
ATOM 1775 C C . PRO B 1 94 ? -14.43 -17.844 -8.609 1 95.19 94 PRO B C 1
ATOM 1777 O O . PRO B 1 94 ? -13.578 -17.125 -9.133 1 95.19 94 PRO B O 1
ATOM 1780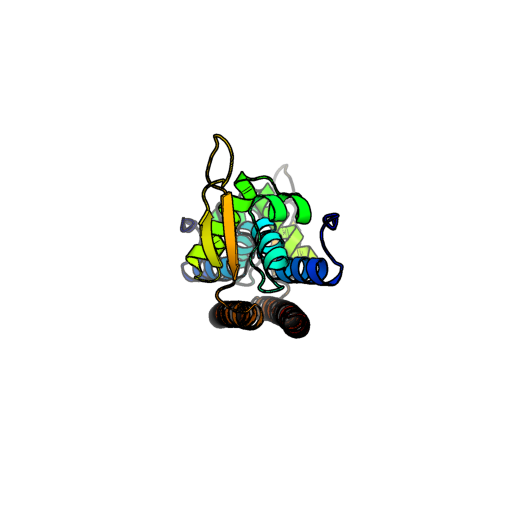 N N . LEU B 1 95 ? -14.484 -18.062 -7.316 1 96.06 95 LEU B N 1
ATOM 1781 C CA . LEU B 1 95 ? -13.586 -17.406 -6.375 1 96.06 95 LEU B CA 1
ATOM 1782 C C . LEU B 1 95 ? -12.125 -17.688 -6.727 1 96.06 95 LEU B C 1
ATOM 1784 O O . LEU B 1 95 ? -11.273 -16.812 -6.637 1 96.06 95 LEU B O 1
ATOM 1788 N N . GLU B 1 96 ? -11.852 -18.922 -7.129 1 95.44 96 GLU B N 1
ATOM 1789 C CA . GLU B 1 96 ? -10.492 -19.281 -7.492 1 95.44 96 GLU B CA 1
ATOM 1790 C C . GLU B 1 96 ? -9.961 -18.406 -8.617 1 95.44 96 GLU B C 1
ATOM 1792 O O . GLU B 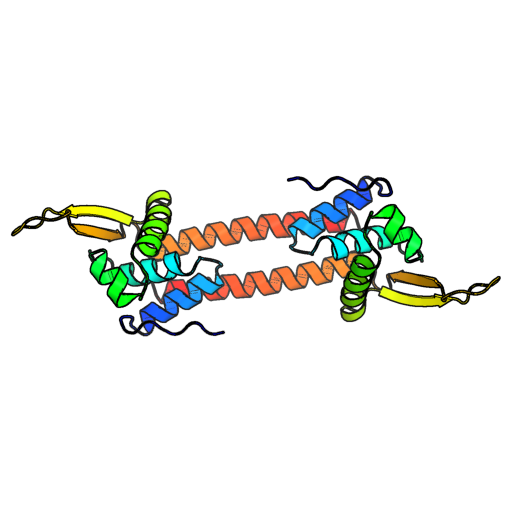1 96 ? -8.789 -18.031 -8.633 1 95.44 96 GLU B O 1
ATOM 1797 N N . ASP B 1 97 ? -10.828 -18.094 -9.547 1 97.38 97 ASP B N 1
ATOM 1798 C CA . ASP B 1 97 ? -10.438 -17.25 -10.664 1 97.38 97 ASP B CA 1
ATOM 1799 C C . ASP B 1 97 ? -10.273 -15.797 -10.211 1 97.38 97 ASP B C 1
ATOM 1801 O O . ASP B 1 97 ? -9.406 -15.078 -10.711 1 97.38 97 ASP B O 1
ATOM 1805 N N . ILE B 1 98 ? -11.117 -15.383 -9.32 1 97.94 98 ILE B N 1
ATOM 1806 C CA . ILE B 1 98 ? -10.992 -14.047 -8.75 1 97.94 98 ILE B CA 1
ATOM 1807 C C . ILE B 1 98 ? -9.648 -13.906 -8.031 1 97.94 98 ILE B C 1
ATOM 1809 O O . ILE B 1 98 ? -8.922 -12.938 -8.25 1 97.94 98 ILE B O 1
ATOM 1813 N N . VAL B 1 99 ? -9.305 -14.883 -7.289 1 97.88 99 VAL B N 1
ATOM 1814 C CA . VAL B 1 99 ? -8.039 -14.883 -6.562 1 97.88 99 VAL B CA 1
ATOM 1815 C C . VAL B 1 99 ? -6.879 -14.844 -7.555 1 97.88 99 VAL B C 1
ATOM 1817 O O . VAL B 1 99 ? -5.895 -14.133 -7.336 1 97.88 99 VAL B O 1
ATOM 1820 N N . GLN B 1 100 ? -7.035 -15.555 -8.609 1 97.56 100 GLN B N 1
ATOM 1821 C CA . GLN B 1 100 ? -6.004 -15.555 -9.641 1 97.56 100 GLN B CA 1
ATOM 1822 C C . GLN B 1 100 ? -5.848 -14.164 -10.258 1 97.56 100 GLN B C 1
ATOM 1824 O O . GLN B 1 100 ? -4.727 -13.727 -10.531 1 97.56 100 GLN B O 1
ATOM 1829 N N . SER B 1 101 ? -6.949 -13.555 -10.516 1 97.38 101 SER B N 1
ATOM 1830 C CA . SER B 1 101 ? -6.895 -12.203 -11.07 1 97.38 101 SER B CA 1
ATOM 1831 C C . SER B 1 101 ? -6.219 -11.242 -10.102 1 97.38 101 SER B C 1
ATOM 1833 O O . SER B 1 101 ? -5.438 -10.383 -10.516 1 97.38 101 SER B O 1
ATOM 1835 N N . ILE B 1 102 ? -6.477 -11.383 -8.844 1 97.25 102 ILE B N 1
ATOM 1836 C CA . ILE B 1 102 ? -5.852 -10.562 -7.809 1 97.25 102 ILE B CA 1
ATOM 1837 C C . ILE B 1 102 ? -4.348 -10.82 -7.789 1 97.25 102 ILE B C 1
ATOM 1839 O O . ILE B 1 102 ? -3.551 -9.883 -7.711 1 97.25 102 ILE B O 1
ATOM 1843 N N . GLU B 1 103 ? -4.035 -12.102 -7.902 1 98 103 GLU B N 1
ATOM 1844 C CA . GLU B 1 103 ? -2.623 -12.469 -7.938 1 98 103 GLU B CA 1
ATOM 1845 C C . GLU B 1 103 ? -1.905 -11.789 -9.102 1 98 103 GLU B C 1
ATOM 1847 O O . GLU B 1 103 ? -0.807 -11.258 -8.938 1 98 103 GLU B O 1
ATOM 1852 N N . GLN B 1 104 ? -2.543 -11.797 -10.211 1 97.88 104 GLN B N 1
ATOM 1853 C CA . GLN B 1 104 ? -1.934 -11.188 -11.391 1 97.88 104 GLN B CA 1
ATOM 1854 C C . GLN B 1 104 ? -1.728 -9.688 -11.195 1 97.88 104 GLN B C 1
ATOM 1856 O O . GLN B 1 104 ? -0.706 -9.133 -11.609 1 97.88 104 GLN B O 1
ATOM 1861 N N . ARG B 1 105 ? -2.658 -9.102 -10.586 1 96.62 105 ARG B N 1
ATOM 1862 C CA . ARG B 1 105 ? -2.533 -7.676 -10.297 1 96.62 105 ARG B CA 1
ATOM 1863 C C . ARG B 1 105 ? -1.382 -7.41 -9.336 1 96.62 105 ARG B C 1
ATOM 1865 O O . ARG B 1 105 ? -0.593 -6.484 -9.547 1 96.62 105 ARG B O 1
ATOM 1872 N N . VAL B 1 106 ? -1.265 -8.211 -8.352 1 96.81 106 VAL B N 1
ATOM 1873 C CA . VAL B 1 106 ? -0.21 -8.07 -7.352 1 96.81 106 VAL B CA 1
ATOM 1874 C C . VAL B 1 106 ? 1.154 -8.25 -8.008 1 96.81 106 VAL B C 1
ATOM 1876 O O . VAL B 1 106 ? 2.09 -7.492 -7.73 1 96.81 106 VAL B O 1
ATOM 1879 N N . LEU B 1 107 ? 1.293 -9.203 -8.914 1 96.75 107 LEU B N 1
ATOM 1880 C CA . LEU B 1 107 ? 2.553 -9.477 -9.594 1 96.75 107 LEU B CA 1
ATOM 1881 C C . LEU B 1 107 ? 2.949 -8.312 -10.5 1 96.75 107 LEU B C 1
ATOM 1883 O O . LEU B 1 107 ? 4.121 -7.941 -10.555 1 96.75 107 LEU B O 1
ATOM 1887 N N . LEU B 1 108 ? 1.941 -7.75 -11.133 1 97.19 108 LEU B N 1
ATOM 1888 C CA . LEU B 1 108 ? 2.203 -6.602 -11.992 1 97.19 108 LEU B CA 1
ATOM 1889 C C . LEU B 1 108 ? 2.678 -5.406 -11.172 1 97.19 108 LEU B C 1
ATOM 1891 O O . LEU B 1 108 ? 3.641 -4.734 -11.555 1 97.19 108 LEU B O 1
ATOM 1895 N N . GLU B 1 109 ? 2.012 -5.152 -10.062 1 96.06 109 GLU B N 1
ATOM 1896 C CA . GLU B 1 109 ? 2.4 -4.059 -9.18 1 96.06 109 GLU B CA 1
ATOM 1897 C C . GLU B 1 109 ? 3.809 -4.266 -8.633 1 96.06 109 GLU B C 1
ATOM 1899 O O . GLU B 1 109 ? 4.578 -3.311 -8.5 1 96.06 109 GLU B O 1
ATOM 1904 N N . SER B 1 110 ? 4.098 -5.508 -8.25 1 96.19 110 SER B N 1
ATOM 1905 C CA . SER B 1 110 ? 5.422 -5.836 -7.727 1 96.19 110 SER B CA 1
ATOM 1906 C C . SER B 1 110 ? 6.504 -5.562 -8.766 1 96.19 110 SER B C 1
ATOM 1908 O O . SER B 1 110 ? 7.57 -5.043 -8.43 1 96.19 110 SER B O 1
ATOM 1910 N N . ARG B 1 111 ? 6.238 -5.875 -9.992 1 96.88 111 ARG B N 1
ATOM 1911 C CA . ARG B 1 111 ? 7.191 -5.613 -11.062 1 96.88 111 ARG B CA 1
ATOM 1912 C C . ARG B 1 111 ? 7.422 -4.117 -11.242 1 96.88 111 ARG B C 1
ATOM 1914 O O . ARG B 1 111 ? 8.555 -3.68 -11.461 1 96.88 111 ARG B O 1
ATOM 1921 N N . TYR B 1 112 ? 6.371 -3.363 -11.172 1 97.44 112 TYR B N 1
ATOM 1922 C CA . TYR B 1 112 ? 6.469 -1.912 -11.281 1 97.44 112 TYR B CA 1
ATOM 1923 C C . TYR B 1 112 ? 7.336 -1.339 -10.164 1 97.44 112 TYR B C 1
ATOM 1925 O O . TYR B 1 112 ? 8.195 -0.488 -10.414 1 97.44 112 TYR B O 1
ATOM 1933 N N . VAL B 1 113 ? 7.145 -1.867 -8.953 1 97.62 113 VAL B N 1
ATOM 1934 C CA . VAL B 1 113 ? 7.895 -1.416 -7.789 1 97.62 113 VAL B CA 1
ATOM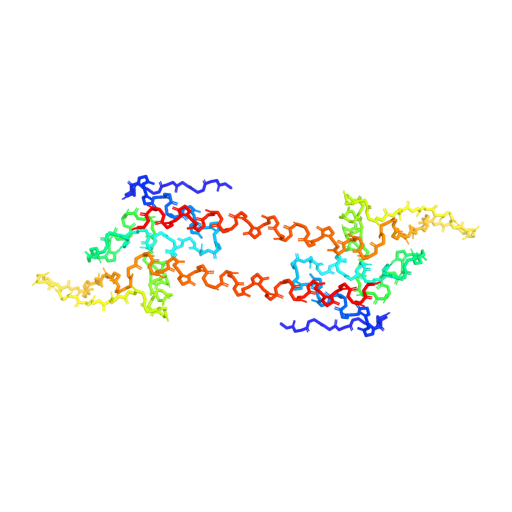 1935 C C . VAL B 1 113 ? 9.375 -1.757 -7.965 1 97.62 113 VAL B C 1
ATOM 1937 O O . VAL B 1 113 ? 10.242 -0.912 -7.738 1 97.62 113 VAL B O 1
ATOM 1940 N N . LEU B 1 114 ? 9.711 -2.953 -8.43 1 96.88 114 LEU B N 1
ATOM 1941 C CA . LEU B 1 114 ? 11.086 -3.391 -8.617 1 96.88 114 LEU B CA 1
ATOM 1942 C C . LEU B 1 114 ? 11.766 -2.588 -9.719 1 96.88 114 LEU B C 1
ATOM 1944 O O . LEU B 1 114 ? 12.961 -2.293 -9.633 1 96.88 114 LEU B O 1
ATOM 1948 N N . ASN B 1 115 ? 11 -2.229 -10.695 1 97.88 115 ASN B N 1
ATOM 1949 C CA . ASN B 1 115 ? 11.523 -1.363 -11.742 1 97.88 115 ASN B CA 1
ATOM 1950 C C . ASN B 1 115 ? 11.922 0.005 -11.195 1 97.88 115 ASN B C 1
ATOM 1952 O O . ASN B 1 115 ? 12.961 0.554 -11.578 1 97.88 115 ASN B O 1
ATOM 1956 N N . ASN B 1 116 ? 11.062 0.528 -10.375 1 97.75 116 ASN B N 1
ATOM 1957 C CA . ASN B 1 116 ? 11.367 1.813 -9.758 1 97.75 116 ASN B CA 1
ATOM 1958 C C . ASN B 1 116 ? 12.609 1.728 -8.875 1 97.75 116 ASN B C 1
ATOM 1960 O O . ASN B 1 116 ? 13.414 2.662 -8.836 1 97.75 116 ASN B O 1
ATOM 1964 N N . ILE B 1 117 ? 12.797 0.673 -8.25 1 98.12 117 ILE B N 1
ATOM 1965 C CA . ILE B 1 117 ? 13.969 0.452 -7.41 1 98.12 117 ILE B CA 1
ATOM 1966 C C . ILE B 1 117 ? 15.219 0.389 -8.281 1 98.12 117 ILE B C 1
ATOM 1968 O O . ILE B 1 117 ? 16.25 0.971 -7.934 1 98.12 117 ILE B O 1
ATOM 1972 N N . GLU B 1 118 ? 15.164 -0.267 -9.383 1 97.75 118 GLU B N 1
ATOM 1973 C CA . GLU B 1 118 ? 16.281 -0.346 -10.312 1 97.75 118 GLU B CA 1
ATOM 1974 C C . GLU B 1 118 ? 16.688 1.038 -10.82 1 97.75 118 GLU B C 1
ATOM 1976 O O . GLU B 1 118 ? 17.875 1.358 -10.906 1 97.75 118 GLU B O 1
ATOM 1981 N N . LYS B 1 119 ? 15.695 1.828 -11.102 1 97.81 119 LYS B N 1
ATOM 1982 C CA . LYS B 1 119 ? 15.961 3.201 -11.523 1 97.81 119 LYS B CA 1
ATOM 1983 C C . LYS B 1 119 ? 16.672 3.988 -10.43 1 97.81 119 LYS B C 1
ATOM 1985 O O . LYS B 1 119 ? 17.609 4.742 -10.711 1 97.81 119 LYS B O 1
ATOM 1990 N N . LEU B 1 120 ? 16.219 3.781 -9.258 1 97.44 120 LEU B N 1
ATOM 1991 C CA . LEU B 1 120 ? 16.828 4.453 -8.109 1 97.44 120 LEU B CA 1
ATOM 1992 C C . LEU B 1 120 ? 18.281 4.02 -7.945 1 97.44 120 LEU B C 1
ATOM 1994 O O . LEU B 1 120 ? 19.141 4.844 -7.641 1 97.44 120 LEU B O 1
ATOM 1998 N N . LYS B 1 121 ? 18.547 2.787 -8.133 1 96.56 121 LYS B N 1
ATOM 1999 C CA . LYS B 1 121 ? 19.906 2.264 -8.016 1 96.56 121 LYS B CA 1
ATOM 2000 C C . LYS B 1 121 ? 20.828 2.902 -9.047 1 96.56 121 LYS B C 1
ATOM 2002 O O . LYS B 1 121 ? 22 3.17 -8.758 1 96.56 121 LYS B O 1
ATOM 2007 N N . ARG B 1 122 ? 20.328 3.23 -10.18 1 96 122 ARG B N 1
ATOM 2008 C CA . ARG B 1 122 ? 21.125 3.842 -11.242 1 96 122 ARG B CA 1
ATOM 2009 C C . ARG B 1 122 ? 21.469 5.289 -10.906 1 96 122 ARG B C 1
ATOM 2011 O O . ARG B 1 122 ? 22.5 5.805 -11.336 1 96 122 ARG B O 1
ATOM 2018 N N . LEU B 1 123 ? 20.531 5.879 -10.148 1 94.12 123 LEU B N 1
ATOM 2019 C CA . LEU B 1 123 ? 20.75 7.266 -9.758 1 94.12 123 LEU B CA 1
ATOM 2020 C C . LEU B 1 123 ? 21.703 7.352 -8.57 1 94.12 123 LEU B C 1
ATOM 2022 O O . LEU B 1 123 ? 22.344 8.383 -8.359 1 94.12 123 LEU B O 1
ATOM 2026 N N . ALA B 1 124 ? 21.672 6.367 -7.719 1 87.5 124 ALA B N 1
ATOM 2027 C CA . ALA B 1 124 ? 22.484 6.344 -6.512 1 87.5 124 ALA B CA 1
ATOM 2028 C C . ALA B 1 124 ? 23.938 6.023 -6.836 1 87.5 124 ALA B C 1
ATOM 2030 O O . ALA B 1 124 ? 24.859 6.633 -6.281 1 87.5 124 ALA B O 1
#

Organism: NCBI:txid1090322

Radius of gyration: 25.41 Å; Cα contacts (8 Å, |Δi|>4): 319; chains: 2; bounding box: 78×59×35 Å

pLDDT: mean 94.56, std 7.77, range [49.03, 98.56]

Secondary structure (DSSP, 8-state):
--PPPPTT--HHHHHHHHHHHHTT--HHHHHHHHHHTT---EEHHHHHHHH---HHHHHHHHHHHHHTT-EEEEEE--SSSS-PPEEEEEESS-HHHHHHHHHHHHHHHHHHHHHHHHHHHHH-/--PPPPTT--HHHHHHHHHHHHTT--HHHHHHHHHHTT---EEHHHHHHHH---HHHHHHHHHHHHHTT-EEEEEE--SSSSSPPEEEEEESS-HHHHHHHHHHHHHHHHHHHHHHHHHHHHH-

Sequence (248 aa):
MREKKPTGMSEKEYEIVELLRKLDINRPVALTLACLSSGEEITSREIEKNSSLRQPEVSIAMRYLKDNNWVDIREEKKTEGKGRPVKLYRLVTPLEDIVQSIEQRVLLESRYVLNNIEKLKRLAMREKKPTGMSEKEYEIVELLRKLDINRPVALTLACLSSGEEITSREIEKNSSLRQPEVSIAMRYLKDNNWVDIREEKKTEGKGRPVKLYRLVTPLEDIVQSIEQRVLLESRYVLNNIEKLKRLA

Foldseek 3Di:
DPDDAAPQADPVLVVQQVVVVVLVDDNLLSQQCSVQQVQDKDWLVSSCRNRVDDSVSNVVNVVVCVVVVQKDKDWDDDPDDDDDTIIIIGTPDHPVVVVVVSVVVVVVVVVVVVVVVVVVVVVD/DPDDAAPQADPVLVVQQVVVVVLVDDNLLSQQCSVQQVQDKDWLVSSCRNRVDDSVSNVVNVVVCVVVVQKDKDWDDDPDDDDDTIIIMGTPDHPVVVVVVSVVVVVVVVVVVVVVVVVVVVVD

Solvent-accessible surface area (backbone atoms only — not comparable to full-atom values): 13620 Å² total; per-residue (Å²): 127,85,77,79,79,41,88,55,46,51,74,68,36,47,49,48,26,54,45,34,42,73,69,71,37,56,65,54,43,24,41,53,49,33,71,30,59,83,52,52,75,42,41,59,65,54,47,27,61,27,50,69,46,52,69,70,49,50,51,53,26,47,48,55,36,40,76,67,59,31,42,45,80,46,74,40,72,54,90,74,75,88,70,75,58,44,49,35,37,28,46,74,42,57,55,51,56,52,52,48,53,51,48,52,50,51,52,52,51,50,51,52,50,53,49,44,50,52,53,48,55,73,73,82,126,87,76,78,78,40,87,55,46,51,72,68,37,47,49,47,25,54,44,35,42,73,68,72,39,56,64,54,43,24,42,51,49,34,71,32,58,82,53,52,76,42,40,58,65,54,47,27,61,27,50,69,46,52,69,70,47,49,50,54,26,46,50,55,37,41,76,65,60,32,42,44,79,46,75,41,71,55,91,73,75,88,71,75,60,44,48,35,37,28,48,73,42,56,55,51,57,51,51,48,53,51,48,52,50,51,54,52,51,49,50,52,50,54,50,43,48,52,53,46,54,74,72,82

InterPro domains:
  IPR017185 Uncharacterised conserved protein UCP037373 [PIRSF037373] (1-123)
  IPR036388 Winged helix-like DNA-binding domain superfamily [G3DSA:1.10.10.10] (9-94)
  IPR036390 Winged helix DNA-binding domain superfamily [SSF46785] (17-110)